Protein AF-A0A370EGE7-F1 (afdb_monomer)

Mean predicted aligned error: 12.87 Å

pLDDT: mean 81.37, std 22.22, range [24.42, 98.62]

Solvent-accessible surface area (backbone atoms only — not comparable to full-atom values): 12780 Å² total; per-residue (Å²): 143,89,77,78,76,69,64,64,60,60,58,56,58,57,58,56,56,55,57,61,60,67,71,69,69,82,71,88,80,84,88,84,89,81,94,78,79,92,81,86,68,70,68,65,57,64,64,70,71,61,81,84,42,62,68,62,63,50,60,58,49,52,75,51,41,44,78,45,71,53,96,84,44,91,68,60,46,36,34,46,34,37,61,86,56,65,96,55,80,54,53,71,48,55,41,35,33,33,35,30,41,95,88,46,42,45,74,47,27,44,35,41,36,42,53,35,74,62,79,37,59,80,62,36,37,37,36,38,42,73,88,43,80,44,84,43,71,75,56,79,73,46,73,48,76,40,66,92,75,26,28,20,41,33,33,70,37,75,61,38,70,90,50,40,65,56,52,56,48,44,36,70,44,89,47,43,32,36,40,37,40,29,76,72,48,73,48,77,48,77,58,50,73,66,37,32,47,37,31,31,50,39,55,51,46,39,46,55,64,67,29,71,92,77,63,132

Radius of gyration: 25.32 Å; Cα contacts (8 Å, |Δi|>4): 345; chains: 1; bounding box: 58×77×56 Å

Foldseek 3Di:
DPDPPPPVVVVVVVVVVVVVVVVPPPDDDDDDDDDDDDDDDPVVVVVPLQDDQPVVLLVVLLVQWDWDFDPPDPQRKIKTAGPPDDPDLAAWAWAWIWIDGSVATDQIKIKTKHKDLDDQAFAWKWKQFPNDTDIDGAPDWDKDARPDRMIMIMGIGGDAPNCVVVLVSLLPGPWMKMWTHGPVDIDIDTDDPSRSPNSNSNVSNCVSSVNDRDHD

Sequence (216 aa):
MKTHLKLTVVLFVAVAALFLLISRNHKSFSGRSNNVTVLNNSSSEVLKQTKKVDSLEFKRLISYFKLKRDEFDPSGTIRYMPETSPEKPKGNAIFCYFDQTDDLVANLRLRMQVENKEWLFYKKCQFLIDGKIFDYIPSNIEFNQAGTGNVCEWFDNAINENNFVIIKALSKAKIAKVKILGRNYDKVIVFSDKDIASIDHTLELYSAMNGEFVFN

Structure (mmCIF, N/CA/C/O backbone):
data_AF-A0A370EGE7-F1
#
_entry.id   AF-A0A370EGE7-F1
#
loop_
_atom_site.group_PDB
_atom_site.id
_atom_site.type_symbol
_atom_site.label_atom_id
_atom_site.label_alt_id
_atom_site.label_comp_id
_atom_site.label_asym_id
_atom_site.label_entity_id
_atom_site.label_seq_id
_atom_site.pdbx_PDB_ins_code
_atom_site.Cartn_x
_atom_site.Cartn_y
_atom_site.Cartn_z
_atom_site.occupancy
_atom_site.B_iso_or_equiv
_atom_site.auth_seq_id
_atom_site.auth_comp_id
_atom_site.auth_asym_id
_atom_site.auth_atom_id
_atom_site.pdbx_PDB_model_num
ATOM 1 N N . MET A 1 1 ? -38.255 60.762 6.540 1.00 54.44 1 MET A N 1
ATOM 2 C CA . MET A 1 1 ? -36.878 60.332 6.200 1.00 54.44 1 MET A CA 1
ATOM 3 C C . MET A 1 1 ? -35.892 60.840 7.263 1.00 54.44 1 MET A C 1
ATOM 5 O O . MET A 1 1 ? -35.255 61.858 7.038 1.00 54.44 1 MET A O 1
ATOM 9 N N . LYS A 1 2 ? -35.836 60.227 8.465 1.00 53.12 2 LYS A N 1
ATOM 10 C CA . LYS A 1 2 ? -34.873 60.602 9.538 1.00 53.12 2 LYS A CA 1
ATOM 11 C C . LYS A 1 2 ? -34.838 59.636 10.748 1.00 53.12 2 LYS A C 1
ATOM 13 O O . LYS A 1 2 ? -34.759 60.077 11.886 1.00 53.12 2 LYS A O 1
ATOM 18 N N . THR A 1 3 ? -34.884 58.321 10.528 1.00 54.22 3 THR A N 1
ATOM 19 C CA . THR A 1 3 ? -34.824 57.329 11.633 1.00 54.22 3 THR A CA 1
ATOM 20 C C . THR A 1 3 ? -33.821 56.188 11.441 1.00 54.22 3 THR A C 1
ATOM 22 O O . THR A 1 3 ? -33.592 55.441 12.382 1.00 54.22 3 THR A O 1
ATOM 25 N N . HIS A 1 4 ? -33.118 56.101 10.306 1.00 53.41 4 HIS A N 1
ATOM 26 C CA . HIS A 1 4 ? -32.123 55.037 10.072 1.00 53.41 4 HIS A CA 1
ATOM 27 C C . HIS A 1 4 ? -30.661 55.432 10.344 1.00 53.41 4 HIS A C 1
ATOM 29 O O . HIS A 1 4 ? -29.784 54.584 10.259 1.00 53.41 4 HIS A O 1
ATOM 35 N N . LEU A 1 5 ? -30.374 56.686 10.722 1.00 49.28 5 LEU A N 1
ATOM 36 C CA . LEU A 1 5 ? -28.988 57.161 10.895 1.00 49.28 5 LEU A CA 1
ATOM 37 C C . LEU A 1 5 ? -28.453 57.057 12.338 1.00 49.28 5 LEU A C 1
ATOM 39 O O . LEU A 1 5 ? -27.260 57.222 12.560 1.00 49.28 5 LEU A O 1
ATOM 43 N N . LYS A 1 6 ? -29.302 56.768 13.336 1.00 46.97 6 LYS A N 1
ATOM 44 C CA . LYS A 1 6 ? -28.864 56.678 14.746 1.00 46.97 6 LYS A CA 1
ATOM 45 C C . LYS A 1 6 ? -28.459 55.270 15.195 1.00 46.97 6 LYS A C 1
ATOM 47 O O . LYS A 1 6 ? -27.763 55.152 16.196 1.00 46.97 6 LYS A O 1
ATOM 52 N N . LEU A 1 7 ? -28.839 54.218 14.464 1.00 45.84 7 LEU A N 1
ATOM 53 C CA . LEU A 1 7 ? -28.551 52.835 14.868 1.00 45.84 7 LEU A CA 1
ATOM 54 C C . LEU A 1 7 ? -27.154 52.360 14.424 1.00 45.84 7 LEU A C 1
ATOM 56 O O . LEU A 1 7 ? -26.520 51.571 15.115 1.00 45.84 7 LEU A O 1
ATOM 60 N N . THR A 1 8 ? -26.625 52.898 13.323 1.00 48.94 8 THR A N 1
ATOM 61 C CA . THR A 1 8 ? -25.332 52.474 12.755 1.00 48.94 8 THR A CA 1
ATOM 62 C C . THR A 1 8 ? -24.124 53.020 13.526 1.00 48.94 8 THR A C 1
ATOM 64 O O . THR A 1 8 ? -23.082 52.375 13.578 1.00 48.94 8 THR A O 1
ATOM 67 N N . VAL A 1 9 ? -24.260 54.180 14.180 1.00 51.31 9 VAL A N 1
ATOM 68 C CA . VAL A 1 9 ? -23.165 54.804 14.953 1.00 51.31 9 VAL A CA 1
ATOM 69 C C . VAL A 1 9 ? -22.957 54.113 16.307 1.00 51.31 9 VAL A C 1
ATOM 71 O O . VAL A 1 9 ? -21.826 54.000 16.771 1.00 51.31 9 VAL A O 1
ATOM 74 N N . VAL A 1 10 ? -24.018 53.574 16.919 1.00 51.59 10 VAL A N 1
ATOM 75 C CA . VAL A 1 10 ? -23.918 52.856 18.205 1.00 51.59 10 VAL A CA 1
ATOM 76 C C . VAL A 1 10 ? -23.204 51.506 18.042 1.00 51.59 10 VAL A C 1
ATOM 78 O O . VAL A 1 10 ? -22.455 51.100 18.928 1.00 51.59 10 VAL A O 1
ATOM 81 N N . LEU A 1 11 ? -23.349 50.846 16.886 1.00 45.41 11 LEU A N 1
ATOM 82 C CA . LEU A 1 11 ? -22.710 49.553 16.626 1.00 45.41 11 LEU A CA 1
ATOM 83 C C . LEU A 1 11 ? -21.184 49.669 16.424 1.00 45.41 11 LEU A C 1
ATOM 85 O O . LEU A 1 11 ? -20.444 48.773 16.821 1.00 45.41 11 LEU A O 1
ATOM 89 N N . PHE A 1 12 ? -20.690 50.789 15.884 1.00 47.75 12 PHE A N 1
ATOM 90 C CA . PHE A 1 12 ? -19.249 50.999 15.673 1.00 47.75 12 PHE A CA 1
ATOM 91 C C . PHE A 1 12 ? -18.476 51.299 16.968 1.00 47.75 12 PHE A C 1
ATOM 93 O O . PHE A 1 12 ? -17.326 50.885 17.111 1.00 47.75 12 PHE A O 1
ATOM 100 N N . VAL A 1 13 ? -19.106 51.961 17.944 1.00 52.22 13 VAL A N 1
ATOM 101 C CA . VAL A 1 13 ? -18.460 52.270 19.234 1.00 52.22 13 VAL A CA 1
ATOM 102 C C . VAL A 1 13 ? -18.284 51.008 20.094 1.00 52.22 13 VAL A C 1
ATOM 104 O O . VAL A 1 13 ? -17.288 50.883 20.806 1.00 52.22 13 VAL A O 1
ATOM 107 N N . ALA A 1 14 ? -19.186 50.027 19.979 1.00 50.34 14 ALA A N 1
ATOM 108 C CA . ALA A 1 14 ? -19.099 48.772 20.730 1.00 50.34 14 ALA A CA 1
ATOM 109 C C . ALA A 1 14 ? -17.952 47.851 20.256 1.00 50.34 14 ALA A C 1
ATOM 111 O O . ALA A 1 14 ? -17.312 47.194 21.076 1.00 50.34 14 ALA A O 1
ATOM 112 N N . VAL A 1 15 ? -17.637 47.837 18.954 1.00 52.41 15 VAL A N 1
ATOM 113 C CA . VAL A 1 15 ? -16.565 46.986 18.395 1.00 52.41 15 VAL A CA 1
ATOM 114 C C . VAL A 1 15 ? -15.171 47.534 18.739 1.00 52.41 15 VAL A C 1
ATOM 116 O O . VAL A 1 15 ? -14.256 46.763 19.028 1.00 52.41 15 VAL A O 1
ATOM 119 N N . ALA A 1 16 ? -15.011 48.860 18.806 1.00 50.84 16 ALA A N 1
ATOM 120 C CA . ALA A 1 16 ? -13.744 49.490 19.190 1.00 50.84 16 ALA A CA 1
ATOM 121 C C . ALA A 1 16 ? -13.387 49.270 20.677 1.00 50.84 16 ALA A C 1
ATOM 123 O O . ALA A 1 16 ? -12.213 49.120 21.019 1.00 50.84 16 ALA A O 1
ATOM 124 N N . ALA A 1 17 ? -14.388 49.185 21.561 1.00 51.53 17 ALA A N 1
ATOM 125 C CA . ALA A 1 17 ? -14.172 48.903 22.982 1.00 51.53 17 ALA A CA 1
ATOM 126 C C . ALA A 1 17 ? -13.724 47.450 23.244 1.00 51.53 17 ALA A C 1
ATOM 128 O O . ALA A 1 17 ? -12.968 47.203 24.184 1.00 51.53 17 ALA A O 1
ATOM 129 N N . LEU A 1 18 ? -14.119 46.497 22.389 1.00 45.16 18 LEU A N 1
ATOM 130 C CA . LEU A 1 18 ? -13.720 45.093 22.523 1.00 45.16 18 LEU A CA 1
ATOM 131 C C . LEU A 1 18 ? -12.253 44.864 22.106 1.00 45.16 18 LEU A C 1
ATOM 133 O O . LEU A 1 18 ? -11.544 44.085 22.741 1.00 45.16 18 LEU A O 1
ATOM 137 N N . PHE A 1 19 ? -11.749 45.613 21.118 1.00 46.31 19 PHE A N 1
ATOM 138 C CA . PHE A 1 19 ? -10.340 45.544 20.698 1.00 46.31 19 PHE A CA 1
ATOM 139 C C . PHE A 1 19 ? -9.354 46.137 21.723 1.00 46.31 19 PHE A C 1
ATOM 141 O O . PHE A 1 19 ? -8.225 45.653 21.844 1.00 46.31 19 PHE A O 1
ATOM 148 N N . LEU A 1 20 ? -9.779 47.124 22.522 1.00 42.12 20 LEU A N 1
ATOM 149 C CA . LEU A 1 20 ? -8.966 47.694 23.610 1.00 42.12 20 LEU A CA 1
ATOM 150 C C . LEU A 1 20 ? -8.904 46.806 24.867 1.00 42.12 20 LEU A C 1
ATOM 152 O O . LEU A 1 20 ? -8.006 46.973 25.694 1.00 42.12 20 LEU A O 1
ATOM 156 N N . LEU A 1 21 ? -9.817 45.839 25.011 1.00 44.16 21 LEU A N 1
ATOM 157 C CA . LEU A 1 21 ? -9.787 44.847 26.094 1.00 44.16 21 LEU A CA 1
ATOM 158 C C . LEU A 1 21 ? -8.854 43.666 25.785 1.00 44.16 21 LEU A C 1
ATOM 160 O O . LEU A 1 21 ? -8.241 43.123 26.701 1.00 44.16 21 LEU A O 1
ATOM 164 N N . ILE A 1 22 ? -8.664 43.322 24.508 1.00 46.91 22 ILE A N 1
ATOM 165 C CA . ILE A 1 22 ? -7.769 42.228 24.085 1.00 46.91 22 ILE A CA 1
ATOM 166 C C . ILE A 1 22 ? -6.291 42.664 24.114 1.00 46.91 22 ILE A C 1
ATOM 168 O O . ILE A 1 22 ? -5.404 41.864 24.401 1.00 46.91 22 ILE A O 1
ATOM 172 N N . SER A 1 23 ? -6.005 43.953 23.918 1.00 43.53 23 SER A N 1
ATOM 173 C CA . SER A 1 23 ? -4.636 44.494 23.905 1.00 43.53 23 SER A CA 1
ATOM 174 C C . SER A 1 23 ? -4.064 44.827 25.297 1.00 43.53 23 SER A C 1
ATOM 176 O O . SER A 1 23 ? -2.887 45.166 25.413 1.00 43.53 23 SER A O 1
ATOM 178 N N . ARG A 1 24 ? -4.845 44.672 26.379 1.00 41.03 24 ARG A N 1
ATOM 179 C CA . ARG A 1 24 ? -4.424 44.991 27.760 1.00 41.03 24 ARG A CA 1
ATOM 180 C C . ARG A 1 24 ? -3.884 43.818 28.586 1.00 41.03 24 ARG A C 1
ATOM 182 O O . ARG A 1 24 ? -3.510 44.036 29.734 1.00 41.03 24 ARG A O 1
ATOM 189 N N . ASN A 1 25 ? -3.784 42.612 28.019 1.00 39.66 25 ASN A N 1
ATOM 190 C CA . ASN A 1 25 ? -3.315 41.421 28.746 1.00 39.66 25 ASN A CA 1
ATOM 191 C C . ASN A 1 25 ? -1.916 40.911 28.355 1.00 39.66 25 ASN A C 1
ATOM 193 O O . ASN A 1 25 ? -1.525 39.816 28.753 1.00 39.66 25 ASN A O 1
ATOM 197 N N . HIS A 1 26 ? -1.108 41.721 27.666 1.00 38.62 26 HIS A N 1
ATOM 198 C CA . HIS A 1 26 ? 0.325 41.447 27.543 1.00 38.62 26 HIS A CA 1
ATOM 199 C C . HIS A 1 26 ? 1.037 41.762 28.871 1.00 38.62 26 HIS A C 1
ATOM 201 O O . HIS A 1 26 ? 1.555 42.857 29.079 1.00 38.62 26 HIS A O 1
ATOM 207 N N . LYS A 1 27 ? 1.076 40.786 29.786 1.00 35.59 27 LYS A N 1
ATOM 208 C CA . LYS A 1 27 ? 2.105 40.740 30.829 1.00 35.59 27 LYS A CA 1
ATOM 209 C C . LYS A 1 27 ? 3.272 39.907 30.320 1.00 35.59 27 LYS A C 1
ATOM 211 O O . LYS A 1 27 ? 3.168 38.696 30.160 1.00 35.59 27 LYS A O 1
ATOM 216 N N . SER A 1 28 ? 4.385 40.588 30.080 1.00 33.31 28 SER A N 1
ATOM 217 C CA . SER A 1 28 ? 5.705 39.979 30.043 1.00 33.31 28 SER A CA 1
ATOM 218 C C . SER A 1 28 ? 5.995 39.345 31.406 1.00 33.31 28 SER A C 1
ATOM 220 O O . SER A 1 28 ? 5.865 39.994 32.445 1.00 33.31 28 SER A O 1
ATOM 222 N N . PHE A 1 29 ? 6.392 38.075 31.412 1.00 28.55 29 PHE A N 1
ATOM 223 C CA . PHE A 1 29 ? 7.019 37.463 32.576 1.00 28.55 29 PHE A CA 1
ATOM 224 C C . PHE A 1 29 ? 8.272 36.713 32.140 1.00 28.55 29 PHE A C 1
ATOM 226 O O . PHE A 1 29 ? 8.238 35.763 31.362 1.00 28.55 29 PHE A O 1
ATOM 233 N N . SER A 1 30 ? 9.393 37.235 32.619 1.00 29.69 30 SER A N 1
ATOM 234 C CA . SER A 1 30 ? 10.743 36.723 32.473 1.00 29.69 30 SER A CA 1
ATOM 235 C C . SER A 1 30 ? 11.028 35.615 33.490 1.00 29.69 30 SER A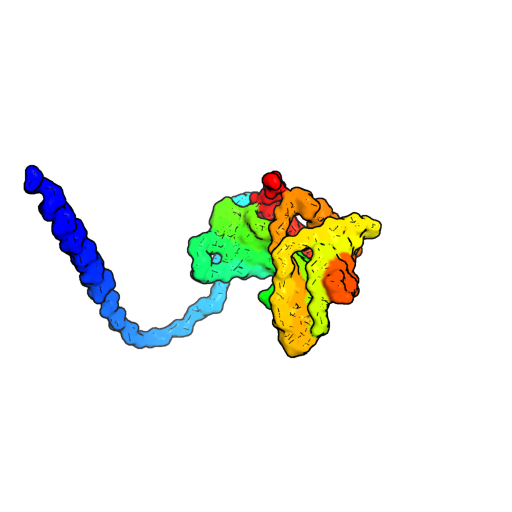 C 1
ATOM 237 O O . SER A 1 30 ? 10.817 35.821 34.682 1.00 29.69 30 SER A O 1
ATOM 239 N N . GLY A 1 31 ? 11.670 34.535 33.036 1.00 28.20 31 GLY A N 1
ATOM 240 C CA . GLY A 1 31 ? 12.685 33.820 33.818 1.00 28.20 31 GLY A CA 1
ATOM 241 C C . GLY A 1 31 ? 12.291 32.535 34.566 1.00 28.20 31 GLY A C 1
ATOM 242 O O . GLY A 1 31 ? 11.548 32.573 35.539 1.00 28.20 31 GLY A O 1
ATOM 243 N N . ARG A 1 32 ? 13.016 31.460 34.200 1.00 24.42 32 ARG A N 1
ATOM 244 C CA . ARG A 1 32 ? 13.622 30.393 35.038 1.00 24.42 32 ARG A CA 1
ATOM 245 C C . ARG A 1 32 ? 13.138 28.950 34.784 1.00 24.42 32 ARG A C 1
ATOM 247 O O . ARG A 1 32 ? 11.969 28.620 34.905 1.00 24.42 32 ARG A O 1
ATOM 254 N N . SER A 1 33 ? 14.148 28.135 34.450 1.00 33.22 33 SER A N 1
ATOM 255 C CA . SER A 1 33 ? 14.245 26.674 34.277 1.00 33.22 33 SER A CA 1
ATOM 256 C C . SER A 1 33 ? 13.355 25.814 35.178 1.00 33.22 33 SER A C 1
ATOM 258 O O . SER A 1 33 ? 13.246 26.128 36.359 1.00 33.22 33 SER A O 1
ATOM 260 N N . ASN A 1 34 ? 12.861 24.688 34.634 1.00 27.36 34 ASN A N 1
ATOM 261 C CA . ASN A 1 34 ? 12.955 23.353 35.246 1.00 27.36 34 ASN A CA 1
ATOM 262 C C . ASN A 1 34 ? 12.748 22.243 34.190 1.00 27.36 34 ASN A C 1
ATOM 264 O O . ASN A 1 34 ? 11.722 22.190 33.518 1.00 27.36 34 ASN A O 1
ATOM 268 N N . ASN A 1 35 ? 13.729 21.343 34.075 1.00 41.22 35 ASN A N 1
ATOM 269 C CA . ASN A 1 35 ? 13.620 20.056 33.383 1.00 41.22 35 ASN A CA 1
ATOM 270 C C . ASN A 1 35 ? 12.650 19.136 34.135 1.00 41.22 35 ASN A C 1
ATOM 272 O O . ASN A 1 35 ? 12.958 18.819 35.280 1.00 41.22 35 ASN A O 1
ATOM 276 N N . VAL A 1 36 ? 11.581 18.636 33.499 1.00 33.28 36 VAL A N 1
ATOM 277 C CA . VAL A 1 36 ? 10.866 17.411 33.919 1.00 33.28 36 VAL A CA 1
ATOM 278 C C . VAL A 1 36 ? 10.208 16.740 32.698 1.00 33.28 36 VAL A C 1
ATOM 280 O O . VAL A 1 36 ? 9.233 17.233 32.145 1.00 33.28 36 VAL A O 1
ATOM 283 N N . THR A 1 37 ? 10.785 15.602 32.309 1.00 31.00 37 THR A N 1
ATOM 284 C CA . THR A 1 37 ? 10.121 14.377 31.823 1.00 31.00 37 THR A CA 1
ATOM 285 C C . THR A 1 37 ? 9.143 14.484 30.644 1.00 31.00 37 THR A C 1
ATOM 287 O O . THR A 1 37 ? 7.926 14.442 30.793 1.00 31.00 37 THR A O 1
ATOM 290 N N . VAL A 1 38 ? 9.705 14.449 29.435 1.00 45.50 38 VAL A N 1
ATOM 291 C CA . VAL A 1 38 ? 9.077 13.757 28.300 1.00 45.50 38 VAL A CA 1
ATOM 292 C C . VAL A 1 38 ? 9.008 12.276 28.673 1.00 45.50 38 VAL A C 1
ATOM 294 O O . VAL A 1 38 ? 10.059 11.731 28.997 1.00 45.50 38 VAL A O 1
ATOM 297 N N . LEU A 1 39 ? 7.810 11.674 28.692 1.00 39.09 39 LEU A N 1
ATOM 298 C CA . LEU A 1 39 ? 7.498 10.259 28.396 1.00 39.09 39 LEU A CA 1
ATOM 299 C C . LEU A 1 39 ? 6.073 9.893 28.894 1.00 39.09 39 LEU A C 1
ATOM 301 O O . LEU A 1 39 ? 5.765 10.036 30.073 1.00 39.09 39 LEU A O 1
ATOM 305 N N . ASN A 1 40 ? 5.261 9.328 27.984 1.00 33.31 40 ASN A N 1
ATOM 306 C CA . ASN A 1 40 ? 4.199 8.323 28.231 1.00 33.31 40 ASN A CA 1
ATOM 307 C C . ASN A 1 40 ? 2.707 8.710 28.394 1.00 33.31 40 ASN A C 1
ATOM 309 O O . ASN A 1 40 ? 1.954 7.883 28.906 1.00 33.31 40 ASN A O 1
ATOM 313 N N . ASN A 1 41 ? 2.213 9.846 27.885 1.00 36.38 41 ASN A N 1
ATOM 314 C CA . ASN A 1 41 ? 0.760 10.144 27.944 1.00 36.38 41 ASN A CA 1
ATOM 315 C C . ASN A 1 41 ? -0.050 9.894 26.654 1.00 36.38 41 ASN A C 1
ATOM 317 O O . ASN A 1 41 ? -1.274 9.901 26.711 1.00 36.38 41 ASN A O 1
ATOM 321 N N . SER A 1 42 ? 0.568 9.613 25.502 1.00 45.72 42 SER A N 1
ATOM 322 C CA . SER A 1 42 ? -0.181 9.457 24.239 1.00 45.72 42 SER A CA 1
ATOM 323 C C . SER A 1 42 ? -0.917 8.116 24.097 1.00 45.72 42 SER A C 1
ATOM 325 O O . SER A 1 42 ? -1.949 8.051 23.432 1.00 45.72 42 SER A O 1
ATOM 327 N N . SER A 1 43 ? -0.434 7.043 24.733 1.00 50.47 43 SER A N 1
ATOM 328 C CA . SER A 1 43 ? -1.066 5.717 24.630 1.00 50.47 43 SER A CA 1
ATOM 329 C C . SER A 1 43 ? -2.354 5.593 25.448 1.00 50.47 43 SER A C 1
ATOM 331 O O . SER A 1 43 ? -3.241 4.826 25.084 1.00 50.47 43 SER A O 1
ATOM 333 N N . SER A 1 44 ? -2.480 6.325 26.558 1.00 47.06 44 SER A N 1
ATOM 334 C CA . SER A 1 44 ? -3.603 6.201 27.498 1.00 47.06 44 SER A CA 1
ATOM 335 C C . SER A 1 44 ? -4.855 6.970 27.066 1.00 47.06 44 SER A C 1
ATOM 337 O O . SER A 1 44 ? -5.957 6.594 27.464 1.00 47.06 44 SER A O 1
ATOM 339 N N . GLU A 1 45 ? -4.713 7.996 26.227 1.00 48.06 45 GLU A N 1
ATOM 340 C CA . GLU A 1 45 ? -5.842 8.748 25.661 1.00 48.06 45 GLU A CA 1
ATOM 341 C C . GLU A 1 45 ? -6.448 8.037 24.442 1.00 48.06 45 GLU A C 1
ATOM 343 O O . GLU A 1 45 ? -7.668 7.907 24.369 1.00 48.06 45 GLU A O 1
ATOM 348 N N . VAL A 1 46 ? -5.621 7.424 23.582 1.00 52.69 46 VAL A N 1
ATOM 349 C CA . VAL A 1 46 ? -6.081 6.550 22.476 1.00 52.69 46 VAL A CA 1
ATOM 350 C C . VAL A 1 46 ? -6.908 5.363 22.995 1.00 52.69 46 VAL A C 1
ATOM 352 O O . VAL A 1 46 ? -7.877 4.943 22.368 1.00 52.69 46 VAL A O 1
ATOM 355 N N . LEU A 1 47 ? -6.570 4.843 24.180 1.00 50.75 47 LEU A N 1
ATOM 356 C CA . LEU A 1 47 ? -7.273 3.725 24.819 1.00 50.75 47 LEU A CA 1
ATOM 357 C C . LEU A 1 47 ? -8.657 4.088 25.391 1.00 50.75 47 LEU A C 1
ATOM 359 O O . LEU A 1 47 ? -9.421 3.179 25.709 1.00 50.75 47 LEU A O 1
ATOM 363 N N . LYS A 1 48 ? -8.994 5.375 25.563 1.00 48.34 48 LYS A N 1
ATOM 364 C CA . LYS A 1 48 ? -10.267 5.795 26.184 1.00 48.34 48 LYS A CA 1
ATOM 365 C C . LYS A 1 48 ? -11.414 5.991 25.188 1.00 48.34 48 LYS A C 1
ATOM 367 O O . LYS A 1 48 ? -12.568 5.944 25.607 1.00 48.34 48 LYS A O 1
ATOM 372 N N . GLN A 1 49 ? -11.126 6.172 23.898 1.00 51.09 49 GLN A N 1
ATOM 373 C CA . GLN A 1 49 ? -12.140 6.405 22.856 1.00 51.09 49 GLN A CA 1
ATOM 374 C C . GLN A 1 49 ? -12.588 5.135 22.111 1.00 51.09 49 GLN A C 1
ATOM 376 O O . GLN A 1 49 ? -13.613 5.149 21.433 1.00 51.09 49 GLN A O 1
ATOM 381 N N . THR A 1 50 ? -11.912 3.997 22.285 1.00 49.31 50 THR A N 1
ATOM 382 C CA . THR A 1 50 ? -12.295 2.721 21.659 1.00 49.31 50 THR A CA 1
ATOM 383 C C . THR A 1 50 ? -13.409 2.017 22.443 1.00 49.31 50 THR A C 1
ATOM 385 O O . THR A 1 50 ? -13.198 1.067 23.198 1.00 49.31 50 THR A O 1
ATOM 388 N N . LYS A 1 51 ? -14.655 2.471 22.265 1.00 48.84 51 LYS A N 1
ATOM 389 C CA . LYS A 1 51 ? -15.839 1.730 22.728 1.00 48.84 51 LYS A CA 1
ATOM 390 C C . LYS A 1 51 ? -15.885 0.346 22.058 1.00 48.84 51 LYS A C 1
ATOM 392 O O . LYS A 1 51 ? -16.194 0.222 20.881 1.00 48.84 51 LYS A O 1
ATOM 397 N N . LYS A 1 52 ? -15.636 -0.684 22.876 1.00 50.56 52 LYS A N 1
ATOM 398 C CA . LYS A 1 52 ? -15.912 -2.116 22.648 1.00 50.56 52 LYS A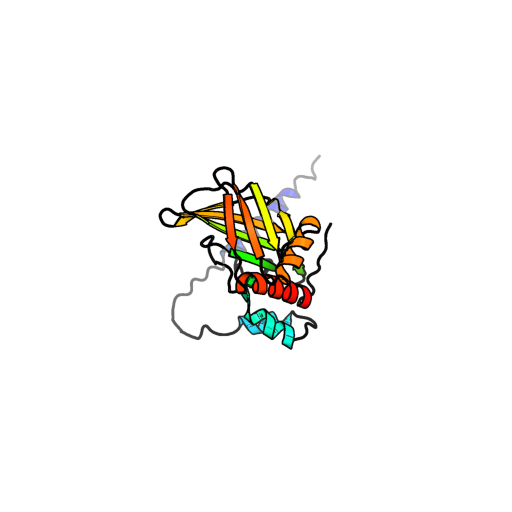 CA 1
ATOM 399 C C . LYS A 1 52 ? -15.186 -2.779 21.465 1.00 50.56 52 LYS A C 1
ATOM 401 O O . LYS A 1 52 ? -15.726 -3.691 20.851 1.00 50.56 52 LYS A O 1
ATOM 406 N N . VAL A 1 53 ? -13.945 -2.378 21.210 1.00 57.47 53 VAL A N 1
ATOM 407 C CA . VAL A 1 53 ? -13.012 -3.201 20.428 1.00 57.47 53 VAL A CA 1
ATOM 408 C C . VAL A 1 53 ? -12.562 -4.375 21.300 1.00 57.47 53 VAL A C 1
ATOM 410 O O . VAL A 1 53 ? -12.382 -4.192 22.509 1.00 57.47 53 VAL A O 1
ATOM 413 N N . ASP A 1 54 ? -12.381 -5.571 20.729 1.00 67.62 54 ASP A N 1
ATOM 414 C CA . ASP A 1 54 ? -11.668 -6.647 21.422 1.00 67.62 54 ASP A CA 1
ATOM 415 C C . ASP A 1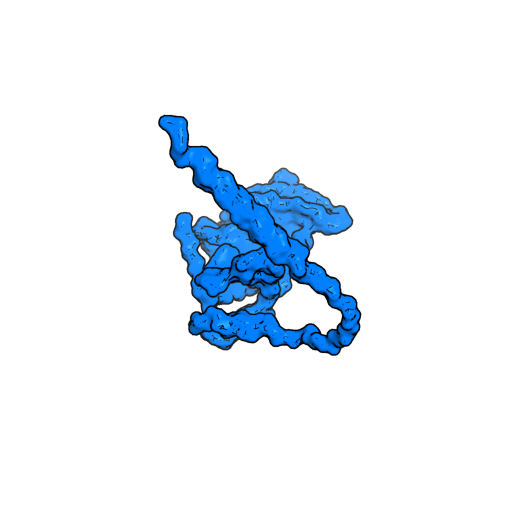 54 ? -10.287 -6.113 21.825 1.00 67.62 54 ASP A C 1
ATOM 417 O O . ASP A 1 54 ? -9.390 -5.907 21.003 1.00 67.62 54 ASP A O 1
ATOM 421 N N . SER A 1 55 ? -10.153 -5.794 23.113 1.00 74.94 55 SER A N 1
ATOM 422 C CA . SER A 1 55 ? -9.019 -5.028 23.615 1.00 74.94 55 SER A CA 1
ATOM 423 C C . SER A 1 55 ? -7.690 -5.759 23.428 1.00 74.94 55 SER A C 1
ATOM 425 O O . SER A 1 55 ? -6.646 -5.111 23.471 1.00 74.94 55 SER A O 1
ATOM 427 N N . LEU A 1 56 ? -7.710 -7.085 23.235 1.00 82.81 56 LEU A N 1
ATOM 428 C CA . LEU A 1 56 ? -6.510 -7.875 22.989 1.00 82.81 56 LEU A CA 1
ATOM 429 C C . LEU A 1 56 ? -6.114 -7.830 21.508 1.00 82.81 56 LEU A C 1
ATOM 431 O O . LEU A 1 56 ? -4.955 -7.542 21.209 1.00 82.81 56 LEU A O 1
ATOM 435 N N . GLU A 1 57 ? -7.071 -8.040 20.601 1.00 85.69 57 GLU A N 1
ATOM 436 C CA . GLU A 1 57 ? -6.884 -7.937 19.145 1.00 85.69 57 GLU A CA 1
ATOM 437 C C . GLU A 1 57 ? -6.345 -6.550 18.767 1.00 85.69 57 GLU A C 1
ATOM 439 O O . GLU A 1 57 ? -5.326 -6.432 18.089 1.00 85.69 57 GLU A O 1
ATOM 444 N N . PHE A 1 58 ? -6.954 -5.491 19.309 1.00 89.31 58 PHE A N 1
ATOM 445 C CA . PHE A 1 58 ? -6.508 -4.116 19.090 1.00 89.31 58 PHE A CA 1
ATOM 446 C C . PHE A 1 58 ? -5.081 -3.880 19.578 1.00 89.31 58 PHE A C 1
ATOM 448 O O . PHE A 1 58 ? -4.262 -3.335 18.845 1.00 89.31 58 PHE A O 1
ATOM 455 N N . LYS A 1 59 ? -4.756 -4.306 20.807 1.00 89.94 59 LYS A N 1
ATOM 456 C CA . LYS A 1 59 ? -3.407 -4.141 21.377 1.00 89.94 59 LYS A CA 1
ATOM 457 C C . LYS A 1 59 ? -2.349 -4.899 20.580 1.00 89.94 59 LYS A C 1
ATOM 459 O O . LYS A 1 59 ? -1.222 -4.423 20.470 1.00 89.94 59 LYS A O 1
ATOM 464 N N . ARG A 1 60 ? -2.699 -6.063 20.027 1.00 92.44 60 ARG A N 1
ATOM 465 C CA . ARG A 1 60 ? -1.828 -6.813 19.119 1.00 92.44 60 ARG A CA 1
ATOM 466 C C . ARG A 1 60 ? -1.636 -6.039 17.819 1.00 92.44 60 ARG A C 1
ATOM 468 O O . ARG A 1 60 ? -0.499 -5.774 17.438 1.00 92.44 60 ARG A O 1
ATOM 475 N N . LEU A 1 61 ? -2.728 -5.659 17.162 1.00 94.88 61 LEU A N 1
ATOM 476 C CA . LEU A 1 61 ? -2.698 -5.020 15.850 1.00 94.88 61 LEU A CA 1
ATOM 477 C C . LEU A 1 61 ? -1.993 -3.671 15.880 1.00 94.88 61 LEU A C 1
ATOM 479 O O . LEU A 1 61 ? -1.136 -3.430 15.038 1.00 94.88 61 LEU A O 1
ATOM 483 N N . ILE A 1 62 ? -2.279 -2.830 16.876 1.00 95.25 62 ILE A N 1
ATOM 484 C CA . ILE A 1 62 ? -1.722 -1.477 16.962 1.00 95.25 62 ILE A CA 1
ATOM 485 C C . ILE A 1 62 ? -0.190 -1.465 17.040 1.00 95.25 62 ILE A C 1
ATOM 487 O O . ILE A 1 62 ? 0.430 -0.503 16.604 1.00 95.25 62 ILE A O 1
ATOM 491 N N . SER A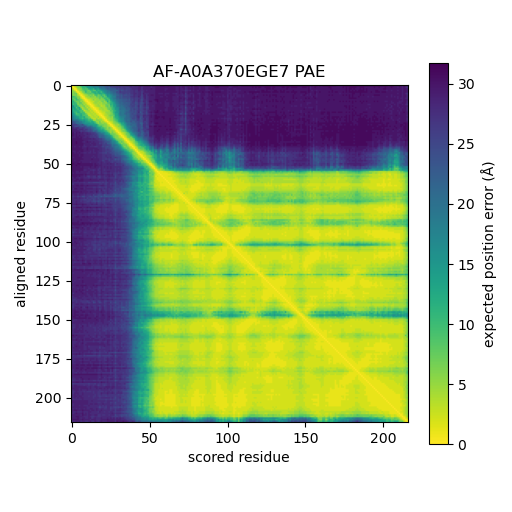 1 63 ? 0.435 -2.547 17.520 1.00 95.50 63 SER A N 1
ATOM 492 C CA . SER A 1 63 ? 1.898 -2.676 17.569 1.00 95.50 63 SER A CA 1
ATOM 493 C C . SER A 1 63 ? 2.571 -2.711 16.188 1.00 95.50 63 SER A C 1
ATOM 495 O O . SER A 1 63 ? 3.775 -2.487 16.093 1.00 95.50 63 SER A O 1
ATOM 497 N N . TYR A 1 64 ? 1.810 -2.962 15.117 1.00 97.25 64 TYR A N 1
ATOM 498 C CA . TYR A 1 64 ? 2.298 -2.920 13.737 1.00 97.25 64 TYR A CA 1
ATOM 499 C C . TYR A 1 64 ? 2.162 -1.539 13.084 1.00 97.25 64 TYR A C 1
ATOM 501 O O . TYR A 1 64 ? 2.466 -1.407 11.895 1.00 97.25 64 TYR A O 1
ATOM 509 N N . PHE A 1 65 ? 1.700 -0.526 13.824 1.00 97.88 65 PHE A N 1
ATOM 510 C CA . PHE A 1 65 ? 1.400 0.796 13.288 1.00 97.88 65 PHE A CA 1
ATOM 511 C C . PHE A 1 65 ? 2.129 1.901 14.036 1.00 97.88 65 PHE A C 1
ATOM 513 O O . PHE A 1 65 ? 2.179 1.927 15.264 1.00 97.88 65 PHE A O 1
ATOM 520 N N . LYS A 1 66 ? 2.541 2.900 13.262 1.00 96.38 66 LYS A N 1
ATOM 521 C CA . LYS A 1 66 ? 2.862 4.231 13.757 1.00 96.38 66 LYS A CA 1
ATOM 522 C C . LYS A 1 66 ? 1.660 5.145 13.602 1.00 96.38 66 LYS A C 1
ATOM 524 O O . LYS A 1 66 ? 0.998 5.175 12.560 1.00 96.38 66 LYS A O 1
ATOM 529 N N . LEU A 1 67 ? 1.418 5.926 14.644 1.00 95.75 67 LEU A N 1
ATOM 530 C CA . LEU A 1 67 ? 0.334 6.891 14.698 1.00 95.75 67 LEU A CA 1
ATOM 531 C C . LEU A 1 67 ? 0.912 8.268 14.382 1.00 95.75 67 LEU A C 1
ATOM 533 O O . LEU A 1 67 ? 1.821 8.733 15.070 1.00 95.75 6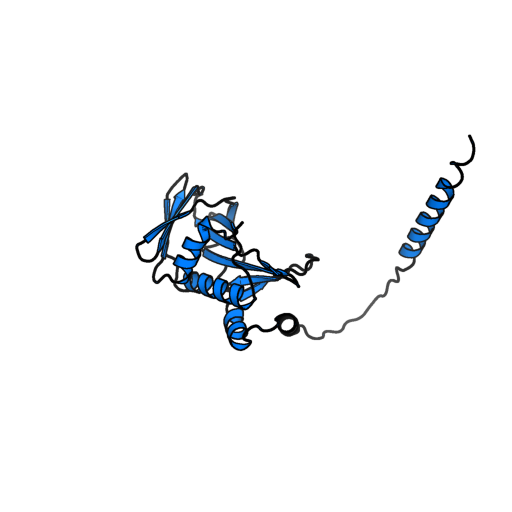7 LEU A O 1
ATOM 537 N N . LYS A 1 68 ? 0.388 8.924 13.348 1.00 94.56 68 LYS A N 1
ATOM 538 C CA . LYS A 1 68 ? 0.748 10.307 13.019 1.00 94.56 68 LYS A CA 1
ATOM 539 C C . LYS A 1 68 ? -0.393 11.241 13.383 1.00 94.56 68 LYS A C 1
ATOM 541 O O . LYS A 1 68 ? -1.543 10.961 13.062 1.00 94.56 68 LYS A O 1
ATOM 546 N N . ARG A 1 69 ? -0.044 12.346 14.032 1.00 93.62 69 ARG A N 1
ATOM 547 C CA . ARG A 1 69 ? -0.941 13.450 14.373 1.00 93.62 69 ARG A CA 1
ATOM 548 C C . ARG A 1 69 ? -0.317 14.736 13.861 1.00 93.62 69 ARG A C 1
ATOM 550 O O . ARG A 1 69 ? 0.907 14.868 13.899 1.00 93.62 69 ARG A O 1
ATOM 557 N N . ASP A 1 70 ? -1.152 15.647 13.398 1.00 88.94 70 ASP A N 1
ATOM 558 C CA . ASP A 1 70 ? -0.748 17.008 13.070 1.00 88.94 70 ASP A CA 1
ATOM 559 C C . ASP A 1 70 ? -1.201 17.927 14.209 1.00 88.94 70 ASP A C 1
ATOM 561 O O . ASP A 1 70 ? -2.382 17.963 14.546 1.00 88.94 70 ASP A O 1
ATOM 565 N N . GLU A 1 71 ? -0.262 18.637 14.838 1.00 90.00 71 GLU A N 1
ATOM 566 C CA . GLU A 1 71 ? -0.569 19.566 15.935 1.00 90.00 71 GLU A CA 1
ATOM 567 C C . GLU A 1 71 ? -1.381 20.784 15.471 1.00 90.00 71 GLU A C 1
ATOM 569 O O . GLU A 1 71 ? -2.009 21.455 16.290 1.00 90.00 71 GLU A O 1
ATOM 574 N N . PHE A 1 72 ? -1.391 21.052 14.162 1.00 92.50 72 PHE A N 1
ATOM 575 C CA . PHE A 1 72 ? -2.169 22.117 13.541 1.00 92.50 72 PHE A CA 1
ATOM 576 C C . PHE A 1 72 ? -3.516 21.639 12.996 1.00 92.50 72 PHE A C 1
ATOM 578 O O . PHE A 1 72 ? -4.283 22.468 12.506 1.00 92.50 72 PHE A O 1
ATOM 585 N N . ASP A 1 73 ? -3.826 20.340 13.070 1.00 89.06 73 ASP A N 1
ATOM 586 C CA . ASP A 1 73 ? -5.123 19.819 12.651 1.00 89.06 73 ASP A CA 1
ATOM 587 C C . ASP A 1 73 ? -6.161 19.979 13.779 1.00 89.06 73 ASP A C 1
ATOM 589 O O . ASP A 1 73 ? -6.126 19.237 14.766 1.00 89.06 73 ASP A O 1
ATOM 593 N N . PRO A 1 74 ? -7.131 20.905 13.644 1.00 87.06 74 PRO A N 1
ATOM 594 C CA . PRO A 1 74 ? -8.138 21.137 14.675 1.00 87.06 74 PRO A CA 1
ATOM 595 C C . PRO A 1 74 ? -9.107 19.960 14.839 1.00 87.06 74 PRO A C 1
ATOM 597 O O . PRO A 1 74 ? -9.820 19.910 15.838 1.00 87.06 74 PRO A O 1
ATOM 600 N N . SER A 1 75 ? -9.164 19.037 13.871 1.00 86.62 75 SER A N 1
ATOM 601 C CA . SER A 1 75 ? -10.004 17.837 13.945 1.00 86.62 75 SER A CA 1
ATOM 602 C C . SER A 1 75 ? -9.362 16.692 14.732 1.00 86.62 75 SER A C 1
ATOM 604 O O . SER A 1 75 ? -10.015 15.678 14.974 1.00 86.62 75 SER A O 1
ATOM 606 N N . GLY A 1 76 ? -8.096 16.850 15.140 1.00 88.75 76 GLY A N 1
ATOM 607 C CA . GLY A 1 76 ? -7.377 15.852 15.925 1.00 88.75 76 GLY A CA 1
ATOM 608 C C . GLY A 1 76 ? -7.143 14.538 15.178 1.00 88.75 76 GLY A C 1
ATOM 609 O O . GLY A 1 76 ? -7.022 13.498 15.830 1.00 88.75 76 GLY A O 1
ATOM 610 N N . THR A 1 77 ? -7.079 14.564 13.840 1.00 94.44 77 THR A N 1
ATOM 611 C CA . THR A 1 77 ? -6.977 13.356 13.019 1.00 94.44 77 THR A CA 1
ATOM 612 C C . THR A 1 77 ? -5.733 12.551 13.379 1.00 94.44 77 THR A C 1
ATOM 614 O O . THR A 1 77 ? -4.603 13.048 13.411 1.00 94.44 77 THR A O 1
ATOM 617 N N . ILE A 1 78 ? -5.944 11.260 13.609 1.00 96.69 78 ILE A N 1
ATOM 618 C CA . ILE A 1 78 ? -4.901 10.267 13.822 1.00 96.69 78 ILE A CA 1
ATOM 619 C C . ILE A 1 78 ? -4.804 9.416 12.569 1.00 96.69 78 ILE A C 1
ATOM 621 O O . ILE A 1 78 ? -5.740 8.698 12.224 1.00 96.69 78 ILE A O 1
ATOM 625 N N . ARG A 1 79 ? -3.645 9.434 11.921 1.00 97.38 79 ARG A N 1
ATOM 626 C CA . ARG A 1 79 ? -3.348 8.536 10.809 1.00 97.38 79 ARG A CA 1
ATOM 627 C C . ARG A 1 79 ? -2.650 7.279 11.304 1.00 97.38 79 ARG A C 1
ATOM 629 O O . ARG A 1 79 ? -1.563 7.362 11.881 1.00 97.38 79 ARG A O 1
ATOM 636 N N . TYR A 1 80 ? -3.235 6.126 11.009 1.00 97.69 80 TYR A N 1
ATOM 637 C CA . TYR A 1 80 ? -2.688 4.807 11.314 1.00 97.69 80 TYR A CA 1
ATOM 638 C C . TYR A 1 80 ? -1.908 4.302 10.107 1.00 97.69 80 TYR A C 1
ATOM 640 O O . TYR A 1 80 ? -2.490 3.839 9.128 1.00 97.69 80 TYR A O 1
ATOM 648 N N . MET A 1 81 ? -0.580 4.408 10.157 1.00 97.69 81 MET A N 1
ATOM 649 C CA . MET A 1 81 ? 0.296 3.923 9.090 1.00 97.69 81 MET A CA 1
ATOM 650 C C . MET A 1 81 ? 1.016 2.656 9.538 1.00 97.69 81 MET A C 1
ATOM 652 O O . MET A 1 81 ? 1.512 2.632 10.661 1.00 97.69 81 MET A O 1
ATOM 656 N N . PRO A 1 82 ? 1.179 1.637 8.683 1.00 97.38 82 PRO A N 1
ATOM 657 C CA . PRO A 1 82 ? 2.024 0.501 9.021 1.00 97.38 82 PRO A CA 1
ATOM 658 C C . PRO A 1 82 ? 3.452 0.943 9.343 1.00 97.38 82 PRO A C 1
ATOM 660 O O . PRO A 1 82 ? 3.982 1.852 8.697 1.00 97.38 82 PRO A O 1
ATOM 663 N N . GLU A 1 83 ? 4.110 0.286 10.292 1.00 94.88 83 GLU A N 1
ATOM 664 C CA . GLU A 1 83 ? 5.508 0.576 10.643 1.00 94.88 83 GLU A CA 1
ATOM 665 C C . GLU A 1 83 ? 6.443 0.462 9.431 1.00 94.88 83 GLU A C 1
ATOM 667 O O . GLU A 1 83 ? 7.347 1.278 9.243 1.00 94.88 83 GLU A O 1
ATOM 672 N N . THR A 1 84 ? 6.149 -0.487 8.539 1.00 91.44 84 THR A N 1
ATOM 673 C CA . THR A 1 84 ? 6.884 -0.738 7.291 1.00 91.44 84 THR A CA 1
ATOM 674 C C . THR A 1 84 ? 6.755 0.384 6.261 1.00 91.44 84 THR A C 1
ATOM 676 O O . THR A 1 84 ? 7.555 0.444 5.328 1.00 91.44 84 THR A O 1
ATOM 679 N N . SER A 1 85 ? 5.775 1.283 6.406 1.00 93.94 85 SER A N 1
ATOM 680 C CA . SER A 1 85 ? 5.561 2.366 5.445 1.00 93.94 85 SER A CA 1
ATOM 681 C C . SER A 1 85 ? 6.720 3.376 5.468 1.00 93.94 85 SER A C 1
ATOM 683 O O . SER A 1 85 ? 7.177 3.779 6.540 1.00 93.94 85 SER A O 1
ATOM 685 N N . PRO A 1 86 ? 7.208 3.862 4.319 1.00 92.00 86 PRO A N 1
ATOM 686 C CA . PRO A 1 86 ? 8.219 4.915 4.302 1.00 92.00 86 PRO A CA 1
ATOM 687 C C . PRO A 1 86 ? 7.689 6.248 4.859 1.00 92.00 86 PRO A C 1
ATOM 689 O O . PRO A 1 86 ? 6.541 6.626 4.633 1.00 92.00 86 PRO A O 1
ATOM 692 N N . GLU A 1 87 ? 8.528 7.006 5.572 1.00 85.56 87 GLU A N 1
ATOM 693 C CA . GLU A 1 87 ? 8.159 8.357 6.037 1.00 85.56 87 GLU A CA 1
ATOM 694 C C . GLU A 1 87 ? 8.182 9.405 4.926 1.00 85.56 87 GLU A C 1
ATOM 696 O O . GLU A 1 87 ? 7.445 10.388 4.975 1.00 85.56 87 GLU A O 1
ATOM 701 N N . LYS A 1 88 ? 9.050 9.189 3.939 1.00 86.12 88 LYS A N 1
ATOM 702 C CA . LYS A 1 88 ? 9.224 10.034 2.761 1.00 86.12 88 LYS A CA 1
ATOM 703 C C . LYS A 1 88 ? 8.981 9.188 1.512 1.00 86.12 88 LYS A C 1
ATOM 705 O O . LYS A 1 88 ? 9.149 7.969 1.589 1.00 86.12 88 LYS A O 1
ATOM 710 N N . PRO A 1 89 ? 8.662 9.800 0.359 1.00 83.62 89 PRO A N 1
ATOM 711 C CA . PRO A 1 89 ? 8.554 9.099 -0.921 1.00 83.62 89 PRO A CA 1
ATOM 712 C C . PRO A 1 89 ? 9.927 8.597 -1.404 1.00 83.62 89 PRO A C 1
ATOM 714 O O . PRO A 1 89 ? 10.530 9.132 -2.329 1.00 83.62 89 PRO A O 1
ATOM 717 N N . LYS A 1 90 ? 10.457 7.579 -0.729 1.00 85.81 90 LYS A N 1
ATOM 718 C CA . LYS A 1 90 ? 11.738 6.929 -0.981 1.00 85.81 90 LYS A CA 1
ATOM 719 C C . LYS A 1 90 ? 11.579 5.422 -0.801 1.00 85.81 90 LYS A C 1
ATOM 721 O O . LYS A 1 90 ? 10.955 4.975 0.160 1.00 85.81 90 LYS A O 1
ATOM 726 N N . GLY A 1 91 ? 12.167 4.657 -1.705 1.00 89.44 91 GLY A N 1
ATOM 727 C CA . GLY A 1 91 ? 12.064 3.211 -1.794 1.00 89.44 91 GLY A CA 1
ATOM 728 C C . GLY A 1 91 ? 10.775 2.754 -2.466 1.00 89.44 91 GLY A C 1
ATOM 729 O O . GLY A 1 91 ? 9.806 3.508 -2.591 1.00 89.44 91 GLY A O 1
ATOM 730 N N . ASN A 1 92 ? 10.770 1.491 -2.886 1.00 94.00 92 ASN A N 1
ATOM 731 C CA . ASN A 1 92 ? 9.553 0.830 -3.341 1.00 94.00 92 ASN A CA 1
ATOM 732 C C . ASN A 1 92 ? 8.720 0.448 -2.120 1.00 94.00 92 ASN A C 1
ATOM 734 O O . ASN A 1 92 ? 9.264 -0.131 -1.183 1.00 94.00 92 ASN A O 1
ATOM 738 N N . ALA A 1 93 ? 7.426 0.737 -2.144 1.00 95.19 93 ALA A N 1
ATOM 739 C CA . ALA A 1 93 ? 6.513 0.292 -1.101 1.00 95.19 93 ALA A CA 1
ATOM 740 C C . ALA A 1 93 ? 5.089 0.182 -1.639 1.00 95.19 93 ALA A C 1
ATOM 742 O O . ALA A 1 93 ? 4.699 0.931 -2.538 1.00 95.19 93 ALA A O 1
ATOM 743 N N . ILE A 1 94 ? 4.318 -0.723 -1.043 1.00 97.12 94 ILE A N 1
ATOM 744 C CA . ILE A 1 94 ? 2.866 -0.791 -1.160 1.00 97.12 94 ILE A CA 1
ATOM 745 C C . ILE A 1 94 ? 2.295 -1.012 0.236 1.00 97.12 94 ILE A C 1
ATOM 747 O O . ILE A 1 94 ? 2.778 -1.865 0.973 1.00 97.12 94 ILE A O 1
ATOM 751 N N . PHE A 1 95 ? 1.308 -0.218 0.624 1.00 97.94 95 PHE A N 1
ATOM 752 C CA . PHE A 1 95 ? 0.672 -0.344 1.929 1.00 97.94 95 PHE A CA 1
ATOM 753 C C . PHE A 1 95 ? -0.696 0.324 1.922 1.00 97.94 95 PHE A C 1
ATOM 755 O O . PHE A 1 95 ? -0.978 1.198 1.096 1.00 97.94 95 PHE A O 1
ATOM 762 N N . CYS A 1 96 ? -1.538 -0.082 2.866 1.00 98.38 96 CYS A N 1
ATOM 763 C CA . CYS A 1 96 ? -2.759 0.642 3.181 1.00 98.38 96 CYS A CA 1
ATOM 764 C C . CYS A 1 96 ? -2.564 1.472 4.450 1.00 98.38 96 CYS A C 1
ATOM 766 O O . CYS A 1 96 ? -1.694 1.178 5.266 1.00 98.38 96 CYS A O 1
ATOM 768 N N . TYR A 1 97 ? -3.366 2.515 4.607 1.00 98.25 97 TYR A N 1
ATOM 769 C CA . TYR A 1 97 ? -3.480 3.278 5.848 1.00 98.25 97 TYR A CA 1
ATOM 770 C C . TYR A 1 97 ? -4.886 3.867 5.950 1.00 98.25 97 TYR A C 1
ATOM 772 O O . TYR A 1 97 ? -5.628 3.869 4.967 1.00 98.25 97 TYR A O 1
ATOM 780 N N . PHE A 1 98 ? -5.252 4.366 7.124 1.00 97.94 98 PHE A N 1
ATOM 781 C CA . PHE A 1 98 ? -6.524 5.053 7.328 1.00 97.94 98 PHE A CA 1
ATOM 782 C C . PHE A 1 98 ? -6.393 6.153 8.378 1.00 97.94 98 PHE A C 1
ATOM 784 O O . PHE A 1 98 ? -5.385 6.232 9.089 1.00 97.94 98 PHE A O 1
ATOM 791 N N . ASP A 1 99 ? -7.425 6.983 8.462 1.00 96.56 99 ASP A N 1
ATOM 792 C CA . ASP A 1 99 ? -7.503 8.099 9.392 1.00 96.56 99 ASP A CA 1
ATOM 793 C C . ASP A 1 99 ? -8.647 7.880 10.395 1.00 96.56 99 ASP A C 1
ATOM 795 O O . ASP A 1 99 ? -9.675 7.272 10.089 1.00 96.56 99 ASP A O 1
ATOM 799 N N . GLN A 1 100 ? -8.465 8.388 11.607 1.00 94.94 100 GLN A N 1
ATOM 800 C CA . GLN A 1 100 ? -9.484 8.439 12.647 1.00 94.94 100 GLN A CA 1
ATOM 801 C C . GLN A 1 100 ? -9.627 9.874 13.143 1.00 94.94 100 GLN A C 1
ATOM 803 O O . GLN A 1 100 ? -8.637 10.482 13.545 1.00 94.94 100 GLN A O 1
ATOM 808 N N . THR A 1 101 ? -10.854 10.373 13.191 1.00 91.38 101 THR A N 1
ATOM 809 C CA . THR A 1 101 ? -11.241 11.526 14.014 1.00 91.38 101 THR A CA 1
ATOM 810 C C . THR A 1 101 ? -11.960 11.032 15.272 1.00 91.38 101 THR A C 1
ATOM 812 O O . THR A 1 101 ? -12.197 9.832 15.422 1.00 91.38 101 THR A O 1
ATOM 815 N N . ASP A 1 102 ? -12.325 11.934 16.184 1.00 83.75 102 ASP A N 1
ATOM 816 C CA . ASP A 1 102 ? -12.979 11.566 17.450 1.00 83.75 102 ASP A CA 1
ATOM 817 C C . ASP A 1 102 ? -14.201 10.641 17.278 1.00 83.75 102 ASP A C 1
ATOM 819 O O . ASP A 1 102 ? -14.411 9.745 18.099 1.00 83.75 102 ASP A O 1
ATOM 823 N N . ASP A 1 103 ? -14.956 10.810 16.189 1.00 83.75 103 ASP A N 1
ATOM 824 C CA . ASP A 1 103 ? -16.228 10.116 15.962 1.00 83.75 103 ASP A CA 1
ATOM 825 C C . ASP A 1 103 ? -16.202 9.101 14.809 1.00 83.75 103 ASP A C 1
ATOM 827 O O . ASP A 1 103 ? -17.163 8.348 14.639 1.00 83.75 103 ASP A O 1
ATOM 831 N N . LEU A 1 104 ? -15.145 9.076 13.990 1.00 90.94 104 LEU A N 1
ATOM 832 C CA . LEU A 1 104 ? -15.159 8.341 12.726 1.00 90.94 104 LEU A CA 1
ATOM 833 C C . LEU A 1 104 ? -13.801 7.733 12.376 1.00 90.94 104 LEU A C 1
ATOM 835 O O . LEU A 1 104 ? -12.781 8.415 12.355 1.00 90.94 104 LEU A O 1
ATOM 839 N N . VAL A 1 105 ? -13.822 6.457 11.995 1.00 94.56 105 VAL A N 1
ATOM 840 C CA . VAL A 1 105 ? -12.707 5.761 11.345 1.00 94.56 105 VAL A CA 1
ATOM 841 C C . VAL A 1 105 ? -13.016 5.672 9.855 1.00 94.56 105 VAL A C 1
ATOM 843 O O . VAL A 1 105 ? -13.992 5.038 9.459 1.00 94.56 105 VAL A O 1
ATOM 846 N N . ALA A 1 106 ? -12.224 6.351 9.028 1.00 94.06 106 ALA A N 1
ATOM 847 C CA . ALA A 1 106 ? -12.503 6.516 7.604 1.00 94.06 106 ALA A CA 1
ATOM 848 C C . ALA A 1 106 ? -11.220 6.754 6.793 1.00 94.06 106 ALA A C 1
ATOM 850 O O . ALA A 1 106 ? -10.103 6.534 7.259 1.00 94.06 106 ALA A O 1
ATOM 851 N N . ASN A 1 107 ? -11.388 7.192 5.540 1.00 94.38 107 ASN A N 1
ATOM 852 C CA . ASN A 1 107 ? -10.297 7.506 4.619 1.00 94.38 107 ASN A CA 1
ATOM 853 C C . ASN A 1 107 ? -9.294 6.347 4.496 1.00 94.38 107 ASN A C 1
ATOM 855 O O . ASN A 1 107 ? -8.084 6.544 4.591 1.00 94.38 107 ASN A O 1
ATOM 859 N N . LEU A 1 108 ? -9.806 5.128 4.306 1.00 97.12 108 LEU A N 1
ATOM 860 C CA . LEU A 1 108 ? -8.986 3.964 3.998 1.00 97.12 108 LEU A CA 1
ATOM 861 C C . LEU A 1 108 ? -8.378 4.125 2.598 1.00 97.12 108 LEU A C 1
ATOM 863 O O . LEU A 1 108 ? -9.089 4.336 1.610 1.00 97.12 108 LEU A O 1
ATOM 867 N N . ARG A 1 109 ? -7.052 4.047 2.507 1.00 97.62 109 ARG A N 1
ATOM 868 C CA . ARG A 1 109 ? -6.298 4.392 1.298 1.00 97.62 109 ARG A CA 1
ATOM 869 C C . ARG A 1 109 ? -5.261 3.346 0.957 1.00 97.62 109 ARG A C 1
ATOM 871 O O . ARG A 1 109 ? -4.632 2.779 1.844 1.00 97.62 109 ARG A O 1
ATOM 878 N N . LEU A 1 110 ? -5.054 3.155 -0.343 1.00 97.62 110 LEU A N 1
ATOM 879 C CA . LEU A 1 110 ? -3.935 2.417 -0.909 1.00 97.62 110 LEU A CA 1
ATOM 880 C C . LEU A 1 110 ? -2.861 3.411 -1.354 1.00 97.62 110 LEU A C 1
ATOM 882 O O . LEU A 1 110 ? -3.120 4.288 -2.183 1.00 97.62 110 LEU A O 1
ATOM 886 N N . ARG A 1 111 ? -1.633 3.201 -0.882 1.00 97.12 111 ARG A N 1
ATOM 887 C CA . ARG A 1 111 ? -0.449 3.919 -1.344 1.00 97.12 111 ARG A CA 1
ATOM 888 C C . ARG A 1 111 ? 0.551 2.956 -1.957 1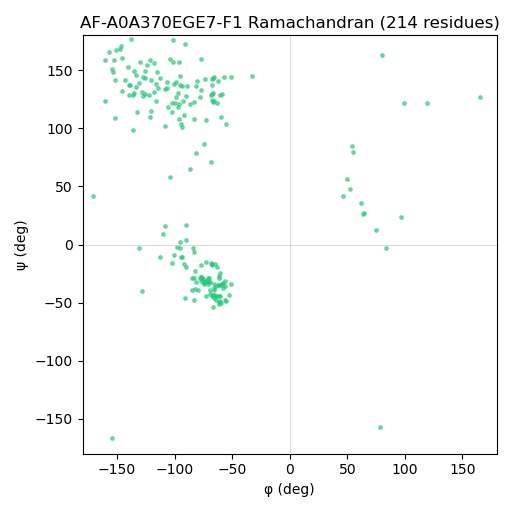.00 97.12 111 ARG A C 1
ATOM 890 O O . ARG A 1 111 ? 0.908 1.948 -1.351 1.00 97.12 111 ARG A O 1
ATOM 897 N N . MET A 1 112 ? 1.040 3.299 -3.144 1.00 96.25 112 MET A N 1
ATOM 898 C CA . MET A 1 112 ? 2.166 2.612 -3.769 1.00 96.25 112 MET A CA 1
ATOM 899 C C . MET A 1 112 ? 3.154 3.635 -4.305 1.00 96.25 112 MET A C 1
ATOM 901 O O . MET A 1 112 ? 2.759 4.607 -4.945 1.00 96.25 112 MET A O 1
ATOM 905 N N . GLN A 1 113 ? 4.436 3.394 -4.063 1.00 95.25 113 GLN A N 1
ATOM 906 C CA . GLN A 1 113 ? 5.533 4.250 -4.497 1.00 95.25 113 GLN A CA 1
ATOM 907 C C . GLN A 1 113 ? 6.666 3.416 -5.082 1.00 95.25 113 GLN A C 1
ATOM 909 O O . GLN A 1 113 ? 6.886 2.278 -4.658 1.00 95.25 113 GLN A O 1
ATOM 914 N N . VAL A 1 114 ? 7.393 3.981 -6.043 1.00 95.00 114 VAL A N 1
ATOM 915 C CA . VAL A 1 114 ? 8.559 3.328 -6.643 1.00 95.00 114 VAL A CA 1
ATOM 916 C C . VAL A 1 114 ? 9.665 4.326 -6.860 1.00 95.00 114 VAL A C 1
ATOM 918 O O . VAL A 1 114 ? 9.482 5.344 -7.523 1.00 95.00 114 VAL A O 1
ATOM 921 N N . GLU A 1 115 ? 10.838 3.960 -6.360 1.00 94.38 115 GLU A N 1
ATOM 922 C CA . GLU A 1 115 ? 12.070 4.688 -6.597 1.00 94.38 115 GLU A CA 1
ATOM 923 C C . GLU A 1 115 ? 12.818 4.104 -7.802 1.00 94.38 115 GLU A C 1
ATOM 925 O O . GLU A 1 115 ? 12.922 2.882 -7.983 1.00 94.38 115 GLU A O 1
ATOM 930 N N . ASN A 1 116 ? 13.327 4.993 -8.650 1.00 93.06 116 ASN A N 1
ATOM 931 C CA . ASN A 1 116 ? 14.004 4.682 -9.902 1.00 93.06 116 ASN A CA 1
ATOM 932 C C . ASN A 1 116 ? 15.111 5.689 -10.209 1.00 93.06 116 ASN A C 1
ATOM 934 O O . ASN A 1 116 ? 15.231 6.717 -9.552 1.00 93.06 116 ASN A O 1
ATOM 938 N N . LYS A 1 117 ? 15.914 5.391 -11.234 1.00 93.44 117 LYS A N 1
ATOM 939 C CA . LYS A 1 117 ? 16.885 6.337 -11.802 1.00 93.44 117 LYS A CA 1
ATOM 940 C C . LYS A 1 117 ? 16.245 7.322 -12.775 1.00 93.44 117 LYS A C 1
ATOM 942 O O . LYS A 1 117 ? 16.673 8.466 -12.854 1.00 93.44 117 LYS A O 1
ATOM 947 N N . GLU A 1 118 ? 15.208 6.882 -13.475 1.00 93.50 118 GLU A N 1
ATOM 948 C CA . GLU A 1 118 ? 14.506 7.654 -14.492 1.00 93.50 118 GLU A CA 1
ATOM 949 C C . GLU A 1 118 ? 13.000 7.612 -14.241 1.00 93.50 118 GLU A C 1
ATOM 951 O O . GLU A 1 118 ? 12.490 6.704 -13.582 1.00 93.50 118 GLU A O 1
ATOM 956 N N . TRP A 1 119 ? 12.292 8.611 -14.764 1.00 93.94 119 TRP A N 1
ATOM 957 C CA . TRP A 1 119 ? 10.837 8.683 -14.684 1.00 93.94 119 TRP A CA 1
ATOM 958 C C . TRP A 1 119 ? 10.205 7.584 -15.545 1.00 93.94 119 TRP A C 1
ATOM 960 O O . TRP A 1 119 ? 10.506 7.473 -16.733 1.00 93.94 119 TRP A O 1
ATOM 970 N N . LEU A 1 120 ? 9.297 6.800 -14.972 1.00 94.06 120 LEU A N 1
ATOM 971 C CA . LEU A 1 1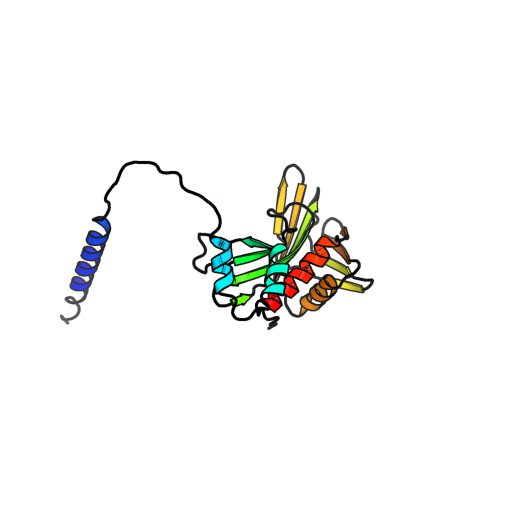20 ? 8.419 5.885 -15.696 1.00 94.06 120 LEU A CA 1
ATOM 972 C C . LEU A 1 120 ? 7.250 6.654 -16.311 1.00 94.06 120 LEU A C 1
ATOM 974 O O . LEU A 1 120 ? 6.849 6.337 -17.432 1.00 94.06 120 LEU A O 1
ATOM 978 N N . PHE A 1 121 ? 6.705 7.634 -15.579 1.00 92.69 121 PHE A N 1
ATOM 979 C CA . PHE A 1 121 ? 5.397 8.257 -15.802 1.00 92.69 121 PHE A CA 1
ATOM 980 C C . PHE A 1 121 ? 4.279 7.213 -15.829 1.00 92.69 121 PHE A C 1
ATOM 982 O O . PHE A 1 121 ? 3.844 6.787 -16.907 1.00 92.69 121 PHE A O 1
ATOM 989 N N . TYR A 1 122 ? 3.851 6.773 -14.642 1.00 86.94 122 TYR A N 1
ATOM 990 C CA . TYR A 1 122 ? 2.866 5.695 -14.481 1.00 86.94 122 TYR A CA 1
ATOM 991 C C . TYR A 1 122 ? 1.610 5.940 -15.321 1.00 86.94 122 TYR A C 1
ATOM 993 O O . TYR A 1 122 ? 1.135 7.065 -15.469 1.00 86.94 122 TYR A O 1
ATOM 1001 N N . LYS A 1 123 ? 1.035 4.863 -15.850 1.00 93.00 123 LYS A N 1
ATOM 1002 C CA . LYS A 1 123 ? -0.286 4.906 -16.493 1.00 93.00 123 LYS A CA 1
ATOM 1003 C C . LYS A 1 123 ? -1.225 3.852 -15.935 1.00 93.00 123 LYS A C 1
ATOM 1005 O O . LYS A 1 123 ? -2.412 4.105 -15.765 1.00 93.00 123 LYS A O 1
ATOM 1010 N N . LYS A 1 124 ? -0.696 2.656 -15.682 1.00 95.62 124 LYS A N 1
ATOM 1011 C CA . LYS A 1 124 ? -1.473 1.489 -15.269 1.00 95.62 124 LYS A CA 1
ATOM 1012 C C . LYS A 1 124 ? -0.603 0.539 -14.455 1.00 95.62 124 LYS A C 1
ATOM 1014 O O . LYS A 1 124 ? 0.594 0.420 -14.702 1.00 95.62 124 LYS A O 1
ATOM 1019 N N . CYS A 1 125 ? -1.219 -0.156 -13.514 1.00 97.00 125 CYS A N 1
ATOM 1020 C CA . CYS A 1 125 ? -0.625 -1.260 -12.778 1.00 97.00 125 CYS A CA 1
ATOM 1021 C C . CYS A 1 125 ? -1.342 -2.562 -13.147 1.00 97.00 125 CYS A C 1
ATOM 1023 O O . CYS A 1 125 ? -2.557 -2.575 -13.344 1.00 97.00 125 CYS A O 1
ATOM 1025 N N . GLN A 1 126 ? -0.588 -3.655 -13.224 1.00 98.19 126 GLN A N 1
ATOM 1026 C CA . GLN A 1 126 ? -1.116 -5.011 -13.330 1.00 98.19 126 GLN A CA 1
ATOM 1027 C C . GLN A 1 126 ? -0.590 -5.822 -12.154 1.00 98.19 126 GLN A C 1
ATOM 1029 O O . GLN A 1 126 ? 0.603 -6.120 -12.079 1.00 98.19 126 GLN A O 1
ATOM 1034 N N . PHE A 1 127 ? -1.470 -6.154 -11.221 1.00 98.44 127 PHE A N 1
ATOM 1035 C CA . PHE A 1 127 ? -1.139 -6.973 -10.067 1.00 98.44 127 PHE A CA 1
ATOM 1036 C C . PHE A 1 127 ? -1.293 -8.443 -10.434 1.00 98.44 127 PHE A C 1
ATOM 1038 O O . PHE A 1 127 ? -2.381 -8.866 -10.807 1.00 98.44 127 PHE A O 1
ATOM 1045 N N . LEU A 1 128 ? -0.220 -9.222 -10.321 1.00 98.62 128 LEU A N 1
ATOM 1046 C CA . LEU A 1 128 ? -0.287 -10.678 -10.334 1.00 98.62 128 LEU A CA 1
ATOM 1047 C C . LEU A 1 128 ? -0.306 -11.162 -8.885 1.00 98.62 128 LEU A C 1
ATOM 1049 O O . LEU A 1 128 ? 0.722 -11.094 -8.212 1.00 98.62 128 LEU A O 1
ATOM 1053 N N . ILE A 1 129 ? -1.458 -11.644 -8.431 1.00 98.62 129 ILE A N 1
ATOM 1054 C CA . ILE A 1 129 ? -1.708 -12.084 -7.055 1.00 98.62 129 ILE A CA 1
ATOM 1055 C C . ILE A 1 129 ? -2.123 -13.549 -7.107 1.00 98.62 129 ILE A C 1
ATOM 1057 O O . ILE A 1 129 ? -3.143 -13.873 -7.716 1.00 98.62 129 ILE A O 1
ATOM 1061 N N . ASP A 1 130 ? -1.308 -14.436 -6.535 1.00 98.31 130 ASP A N 1
ATOM 1062 C CA . ASP A 1 130 ? -1.539 -15.889 -6.535 1.00 98.31 130 ASP A CA 1
ATOM 1063 C C . ASP A 1 130 ? -1.946 -16.449 -7.917 1.00 98.31 130 ASP A C 1
ATOM 1065 O O . ASP A 1 130 ? -2.853 -17.268 -8.061 1.00 98.31 130 ASP A O 1
ATOM 1069 N N . GLY A 1 131 ? -1.280 -15.962 -8.970 1.00 98.06 131 GLY A N 1
ATOM 1070 C CA . GLY A 1 131 ? -1.507 -16.386 -10.355 1.00 98.06 131 GLY A CA 1
ATOM 1071 C C . GLY A 1 131 ? -2.662 -15.688 -11.085 1.00 98.06 131 GLY A C 1
ATOM 1072 O O . GLY A 1 131 ? -2.835 -15.924 -12.279 1.00 98.06 131 GLY A O 1
ATOM 1073 N N . LYS A 1 132 ? -3.422 -14.804 -10.428 1.00 98.44 132 LYS A N 1
ATOM 1074 C CA . LYS A 1 132 ? -4.503 -14.014 -11.044 1.00 98.44 132 LYS A CA 1
ATOM 1075 C C . LYS A 1 132 ? -4.044 -12.592 -11.344 1.00 98.44 132 LYS A C 1
ATOM 1077 O O . LYS A 1 132 ? -3.365 -11.981 -10.523 1.00 98.44 132 LYS A O 1
ATOM 1082 N N . ILE A 1 133 ? -4.416 -12.070 -12.513 1.00 98.31 133 ILE A N 1
ATOM 1083 C CA . ILE A 1 133 ? -4.070 -10.708 -12.940 1.00 98.31 133 ILE A CA 1
ATOM 1084 C C . ILE A 1 133 ? -5.233 -9.762 -12.645 1.00 98.31 133 ILE A C 1
ATOM 1086 O O . ILE A 1 133 ? -6.366 -10.032 -13.039 1.00 98.31 133 ILE A O 1
ATOM 1090 N N . PHE A 1 134 ? -4.925 -8.636 -12.006 1.00 98.25 134 PHE A N 1
ATOM 1091 C CA . PHE A 1 134 ? -5.843 -7.532 -11.761 1.00 98.25 134 PHE A CA 1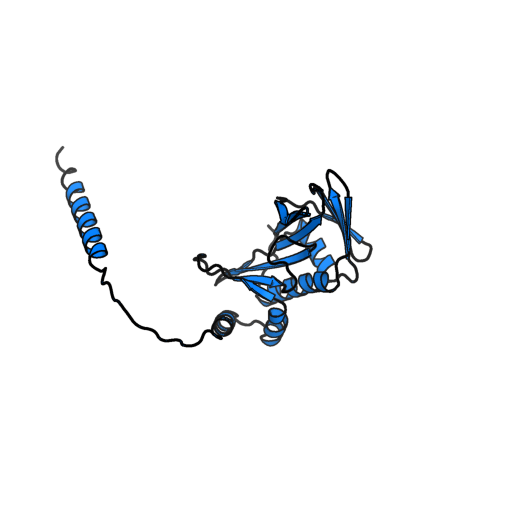
ATOM 1092 C C . PHE A 1 134 ? -5.281 -6.251 -12.366 1.00 98.25 134 PHE A C 1
ATOM 1094 O O . PHE A 1 134 ? -4.135 -5.880 -12.105 1.00 98.25 134 PHE A O 1
ATOM 1101 N N . ASP A 1 135 ? -6.096 -5.562 -13.153 1.00 97.56 135 ASP A N 1
ATOM 1102 C CA . ASP A 1 135 ? -5.748 -4.264 -13.710 1.00 97.56 135 ASP A CA 1
ATOM 1103 C C . ASP A 1 135 ? -6.163 -3.143 -12.751 1.00 97.56 135 ASP A C 1
ATOM 1105 O O . ASP A 1 135 ? -7.269 -3.144 -12.216 1.00 97.56 135 ASP A O 1
ATOM 1109 N N . TYR A 1 136 ? -5.281 -2.165 -12.560 1.00 97.06 136 TYR A N 1
ATOM 1110 C CA . TYR A 1 136 ? -5.522 -1.008 -11.706 1.00 97.06 136 TYR A CA 1
ATOM 1111 C C . TYR A 1 136 ? -5.041 0.269 -12.392 1.00 97.06 136 TYR A C 1
ATOM 1113 O O . TYR A 1 136 ? -3.896 0.349 -12.847 1.00 97.06 136 TYR A O 1
ATOM 1121 N N . ILE A 1 137 ? -5.908 1.276 -12.463 1.00 95.62 137 ILE A N 1
ATOM 1122 C CA . ILE A 1 137 ? -5.587 2.586 -13.033 1.00 95.62 137 ILE A CA 1
ATOM 1123 C C . ILE A 1 137 ? -5.507 3.581 -11.871 1.00 95.62 137 ILE A C 1
ATOM 1125 O O . ILE A 1 137 ? -6.553 3.976 -11.355 1.00 95.62 137 ILE A O 1
ATOM 1129 N N . PRO A 1 138 ? -4.296 3.961 -11.422 1.00 94.44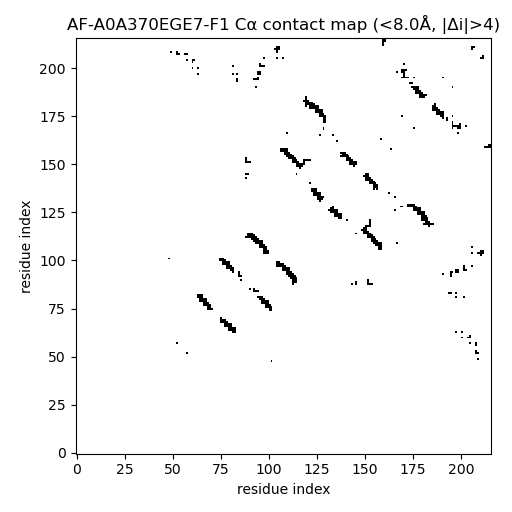 138 PRO A N 1
ATOM 1130 C CA . PRO A 1 138 ? -4.158 4.946 -10.361 1.00 94.44 138 PRO A CA 1
ATOM 1131 C C . PRO A 1 138 ? -4.629 6.322 -10.831 1.00 94.44 138 PRO A C 1
ATOM 1133 O O . PRO A 1 138 ? -4.374 6.723 -11.968 1.00 94.44 138 PRO A O 1
ATOM 1136 N N . SER A 1 139 ? -5.263 7.072 -9.935 1.00 92.88 139 SER A N 1
ATOM 1137 C CA . SER A 1 139 ? -5.528 8.498 -10.130 1.00 92.88 139 SER A CA 1
ATOM 1138 C C . SER A 1 139 ? -4.454 9.341 -9.442 1.00 92.88 139 SER A C 1
ATOM 1140 O O . SER A 1 139 ? -3.801 8.873 -8.508 1.00 92.88 139 SER A O 1
ATOM 1142 N N . ASN A 1 140 ? -4.282 10.588 -9.895 1.00 92.44 140 ASN A N 1
ATOM 1143 C CA . ASN A 1 140 ? -3.416 11.590 -9.259 1.00 92.44 140 ASN A CA 1
ATOM 1144 C C . ASN A 1 140 ? -2.006 11.065 -8.943 1.00 92.44 140 ASN A C 1
ATOM 1146 O O . ASN A 1 140 ? -1.574 11.069 -7.794 1.00 92.44 140 ASN A O 1
ATOM 1150 N N . ILE A 1 141 ? -1.305 10.573 -9.968 1.00 94.62 141 ILE A N 1
ATOM 1151 C CA . ILE A 1 141 ? 0.090 10.156 -9.816 1.00 94.62 141 ILE A CA 1
ATOM 1152 C C . ILE A 1 141 ? 0.934 11.392 -9.513 1.00 94.62 141 ILE A C 1
ATOM 1154 O O . ILE A 1 141 ? 0.956 12.355 -10.281 1.00 94.62 141 ILE A O 1
ATOM 1158 N N . GLU A 1 142 ? 1.644 11.330 -8.400 1.00 94.94 142 GLU A N 1
ATOM 1159 C CA . GLU A 1 142 ? 2.595 12.330 -7.954 1.00 94.94 142 GLU A CA 1
ATOM 1160 C C . GLU A 1 142 ? 4.022 11.847 -8.192 1.00 94.94 142 GLU A C 1
ATOM 1162 O O . GLU A 1 142 ? 4.297 10.651 -8.338 1.00 94.94 142 GLU A O 1
ATOM 1167 N N . PHE A 1 143 ? 4.949 12.797 -8.223 1.00 93.25 143 PHE A N 1
ATOM 1168 C CA . PHE A 1 143 ? 6.339 12.517 -8.511 1.00 93.25 143 PHE A CA 1
ATOM 1169 C C . PHE A 1 143 ? 7.265 13.535 -7.849 1.00 93.25 143 PHE A C 1
ATOM 1171 O O . PHE A 1 143 ? 6.955 14.722 -7.775 1.00 93.25 143 PHE A O 1
ATOM 1178 N N . ASN A 1 144 ? 8.412 13.075 -7.350 1.00 92.00 144 ASN A N 1
ATOM 1179 C CA . ASN A 1 144 ? 9.424 13.935 -6.739 1.00 92.00 144 ASN A CA 1
ATOM 1180 C C . ASN A 1 144 ? 10.825 13.329 -6.867 1.00 92.00 144 ASN A C 1
ATOM 1182 O O . ASN A 1 144 ? 10.996 12.126 -7.060 1.00 92.00 144 ASN A O 1
ATOM 1186 N N . GLN A 1 145 ? 11.845 14.169 -6.753 1.00 89.56 145 GLN A N 1
ATOM 1187 C CA . GLN A 1 145 ? 13.220 13.719 -6.662 1.00 89.56 145 GLN A CA 1
ATOM 1188 C C . GLN A 1 145 ? 13.445 12.972 -5.337 1.00 89.56 145 GLN A C 1
ATOM 1190 O O . GLN A 1 145 ? 13.130 13.467 -4.255 1.00 89.56 145 GLN A O 1
ATOM 1195 N N . ALA A 1 146 ? 14.021 11.776 -5.418 1.00 85.38 146 ALA A N 1
ATOM 1196 C CA . ALA A 1 146 ? 14.268 10.883 -4.290 1.00 85.38 146 ALA A CA 1
ATOM 1197 C C . ALA A 1 146 ? 15.750 10.907 -3.882 1.00 85.38 146 ALA A C 1
ATOM 1199 O O . ALA A 1 146 ? 16.444 9.896 -3.885 1.00 85.38 146 ALA A O 1
ATOM 1200 N N . GLY A 1 147 ? 16.262 12.088 -3.534 1.00 81.75 147 GLY A N 1
ATOM 1201 C CA . GLY A 1 147 ? 17.685 12.285 -3.241 1.00 81.75 147 GLY A CA 1
ATOM 1202 C C . GLY A 1 147 ? 18.557 12.373 -4.500 1.00 81.75 147 GLY A C 1
ATOM 1203 O O . GLY A 1 147 ? 18.096 12.745 -5.581 1.00 81.75 147 GLY A O 1
ATOM 1204 N N . THR A 1 148 ? 19.853 12.089 -4.362 1.00 84.12 148 THR A N 1
ATOM 1205 C CA . THR A 1 148 ? 20.827 12.336 -5.434 1.00 84.12 148 THR A CA 1
ATOM 1206 C C . THR A 1 148 ? 20.672 11.338 -6.583 1.00 84.12 148 THR A C 1
ATOM 1208 O O . THR A 1 148 ? 21.049 10.173 -6.465 1.00 84.12 148 THR A O 1
ATOM 1211 N N . GLY A 1 149 ? 20.144 11.815 -7.713 1.00 84.94 149 GLY A N 1
ATOM 1212 C CA . GLY A 1 149 ? 20.052 11.059 -8.966 1.00 84.94 149 GLY A CA 1
ATOM 1213 C C . GLY A 1 149 ? 18.974 9.973 -9.007 1.00 84.94 149 GLY A C 1
ATOM 1214 O O . GLY A 1 149 ? 19.007 9.146 -9.914 1.00 84.94 149 GLY A O 1
ATOM 1215 N N . ASN A 1 150 ? 18.053 9.956 -8.041 1.00 92.62 150 ASN A N 1
ATOM 1216 C CA . ASN A 1 150 ? 16.896 9.068 -8.054 1.00 92.62 150 ASN A CA 1
ATOM 1217 C C . ASN A 1 150 ? 15.606 9.886 -8.098 1.00 92.62 150 ASN A C 1
ATOM 1219 O O . ASN A 1 150 ? 15.550 11.036 -7.658 1.00 92.62 150 ASN A O 1
ATOM 1223 N N . VAL A 1 151 ? 14.557 9.253 -8.592 1.00 94.25 151 VAL A N 1
ATOM 1224 C CA . VAL A 1 151 ? 13.208 9.788 -8.687 1.00 94.25 151 VAL A CA 1
ATOM 1225 C C . VAL A 1 151 ? 12.240 8.825 -8.017 1.00 94.25 151 VAL A C 1
ATOM 1227 O O . VAL A 1 151 ? 12.482 7.619 -8.005 1.00 94.25 151 VAL A O 1
ATOM 1230 N N . CYS A 1 152 ? 11.157 9.340 -7.449 1.00 95.31 152 CYS A N 1
ATOM 1231 C CA . CYS A 1 152 ? 10.085 8.535 -6.887 1.00 95.31 152 CYS A CA 1
ATOM 1232 C C . CYS A 1 152 ? 8.747 8.989 -7.452 1.00 95.31 152 CYS A C 1
ATOM 1234 O O . CYS A 1 152 ? 8.443 10.181 -7.460 1.00 95.31 152 CYS A O 1
ATOM 1236 N N . GLU A 1 153 ? 7.960 8.025 -7.908 1.00 95.94 153 GLU A N 1
ATOM 1237 C CA . GLU A 1 153 ? 6.587 8.219 -8.363 1.00 95.94 153 GLU A CA 1
ATOM 1238 C C . GLU A 1 153 ? 5.654 7.438 -7.444 1.00 95.94 153 GLU A C 1
ATOM 1240 O O . GLU A 1 153 ? 5.950 6.299 -7.062 1.00 95.94 153 GLU A O 1
ATOM 1245 N N . TRP A 1 154 ? 4.523 8.026 -7.079 1.00 96.62 154 TRP A N 1
ATOM 1246 C CA . TRP A 1 154 ? 3.547 7.363 -6.227 1.00 96.62 154 TRP A CA 1
ATOM 1247 C C . TRP A 1 154 ? 2.124 7.749 -6.582 1.00 96.62 154 TRP A C 1
ATOM 1249 O O . TRP A 1 154 ? 1.863 8.771 -7.207 1.00 96.62 154 TRP A O 1
ATOM 1259 N N . PHE A 1 155 ? 1.194 6.916 -6.145 1.00 96.38 155 PHE A N 1
ATOM 1260 C CA . PHE A 1 155 ? -0.199 7.301 -6.021 1.00 96.38 155 PHE A CA 1
ATOM 1261 C C . PHE A 1 155 ? -0.648 7.047 -4.591 1.00 96.38 155 PHE A C 1
ATOM 1263 O O . PHE A 1 155 ? -0.115 6.184 -3.885 1.00 96.38 155 PHE A O 1
ATOM 1270 N N . ASP A 1 156 ? -1.653 7.802 -4.186 1.00 96.69 156 ASP A N 1
ATOM 1271 C CA . ASP A 1 156 ? -2.300 7.670 -2.897 1.00 96.69 156 ASP A CA 1
ATOM 1272 C C . ASP A 1 156 ? -3.803 7.773 -3.154 1.00 96.69 156 ASP A C 1
ATOM 1274 O O . ASP A 1 156 ? -4.325 8.853 -3.432 1.00 96.69 156 ASP A O 1
ATOM 1278 N N . ASN A 1 157 ? -4.494 6.639 -3.226 1.00 96.25 157 ASN A N 1
ATOM 1279 C CA . ASN A 1 157 ? -5.869 6.566 -3.717 1.00 96.25 157 ASN A CA 1
ATOM 1280 C C . ASN A 1 157 ? -6.793 6.014 -2.637 1.00 96.25 157 ASN A C 1
ATOM 1282 O O . ASN A 1 157 ? -6.436 5.083 -1.919 1.00 96.25 157 ASN A O 1
ATOM 1286 N N . ALA A 1 158 ? -8.002 6.570 -2.550 1.00 96.19 158 ALA A N 1
ATOM 1287 C CA . ALA A 1 158 ? -9.043 6.021 -1.693 1.00 96.19 158 ALA A CA 1
ATOM 1288 C C . ALA A 1 158 ? -9.419 4.603 -2.143 1.00 96.19 158 ALA A C 1
ATOM 1290 O O . ALA A 1 158 ? -9.499 4.315 -3.344 1.00 96.19 158 ALA A O 1
ATOM 1291 N N . ILE A 1 159 ? -9.656 3.728 -1.171 1.00 95.19 159 ILE A N 1
ATOM 1292 C CA . ILE A 1 159 ? -10.201 2.402 -1.429 1.00 95.19 159 ILE A CA 1
ATOM 1293 C C . ILE A 1 159 ? -11.708 2.544 -1.666 1.00 95.19 159 ILE A C 1
ATOM 1295 O O . ILE A 1 159 ? -12.415 3.163 -0.879 1.00 95.19 159 ILE A O 1
ATOM 1299 N N . ASN A 1 160 ? -12.179 2.008 -2.787 1.00 91.50 160 ASN A N 1
ATOM 1300 C CA . ASN A 1 160 ? -13.569 2.040 -3.237 1.00 91.50 160 ASN A CA 1
ATOM 1301 C C . ASN A 1 160 ? -13.964 0.671 -3.809 1.00 91.50 160 ASN A C 1
ATOM 1303 O O . ASN A 1 160 ? -13.118 -0.215 -3.925 1.00 91.50 160 ASN A O 1
ATOM 1307 N N . GLU A 1 161 ? -15.226 0.495 -4.204 1.00 89.25 161 GLU A N 1
ATOM 1308 C CA . GLU A 1 161 ? -15.738 -0.797 -4.684 1.00 89.25 161 GLU A CA 1
ATOM 1309 C C . GLU A 1 161 ? -14.877 -1.398 -5.804 1.00 89.25 161 GLU A C 1
ATOM 1311 O O . GLU A 1 161 ? -14.524 -2.579 -5.767 1.00 89.25 161 GLU A O 1
ATOM 1316 N N . ASN A 1 162 ? -14.460 -0.560 -6.757 1.00 88.44 162 ASN A N 1
ATOM 1317 C CA . ASN A 1 162 ? -13.730 -0.995 -7.945 1.00 88.44 162 ASN A CA 1
ATOM 1318 C C . ASN A 1 162 ? -12.344 -1.556 -7.615 1.00 88.44 162 ASN A C 1
ATOM 1320 O O . ASN A 1 162 ? -11.867 -2.462 -8.299 1.00 88.44 162 ASN A O 1
ATOM 1324 N N . ASN A 1 163 ? -11.676 -1.019 -6.590 1.00 93.19 163 ASN A N 1
ATOM 1325 C CA . ASN A 1 163 ? -10.332 -1.460 -6.221 1.00 93.19 163 ASN A CA 1
ATOM 1326 C C . ASN A 1 163 ? -10.300 -2.382 -4.998 1.00 93.19 163 ASN A C 1
ATOM 1328 O O . ASN A 1 163 ? -9.316 -3.103 -4.824 1.00 93.19 163 ASN A O 1
ATOM 1332 N N . PHE A 1 164 ? -11.372 -2.445 -4.205 1.00 95.56 164 PHE A N 1
ATOM 1333 C CA . PHE A 1 164 ? -11.417 -3.236 -2.978 1.00 95.56 164 PHE A CA 1
ATOM 1334 C C . PHE A 1 164 ? -11.175 -4.727 -3.223 1.00 95.56 164 PHE A C 1
ATOM 1336 O O . PHE A 1 164 ? -10.496 -5.378 -2.429 1.00 95.56 164 PHE A O 1
ATOM 1343 N N . VAL A 1 165 ? -11.638 -5.266 -4.358 1.00 95.88 165 VAL A N 1
ATOM 1344 C CA . VAL A 1 165 ? -11.358 -6.657 -4.754 1.00 95.88 165 VAL A CA 1
ATOM 1345 C C . VAL A 1 165 ? -9.853 -6.943 -4.856 1.00 95.88 165 VAL A C 1
ATOM 1347 O O . VAL A 1 165 ? -9.404 -8.013 -4.444 1.00 95.88 165 VAL A O 1
ATOM 1350 N N . ILE A 1 166 ? -9.062 -5.977 -5.334 1.00 97.75 166 ILE A N 1
ATOM 1351 C CA . ILE A 1 166 ? -7.603 -6.091 -5.454 1.00 97.75 166 ILE A CA 1
ATOM 1352 C C . ILE A 1 166 ? -6.964 -6.019 -4.070 1.00 97.75 166 ILE A C 1
ATOM 1354 O O . ILE A 1 166 ? -6.103 -6.834 -3.756 1.00 97.75 166 ILE A O 1
ATOM 1358 N N . ILE A 1 167 ? -7.409 -5.086 -3.223 1.00 97.81 167 ILE A N 1
ATOM 1359 C CA . ILE A 1 167 ? -6.888 -4.931 -1.856 1.00 97.81 167 ILE A CA 1
ATOM 1360 C C . ILE A 1 167 ? -7.137 -6.193 -1.034 1.00 97.81 167 ILE A C 1
ATOM 1362 O O . ILE A 1 167 ? -6.230 -6.690 -0.373 1.00 97.81 167 ILE A O 1
ATOM 1366 N N . LYS A 1 168 ? -8.345 -6.755 -1.123 1.00 97.56 168 LYS A N 1
ATOM 1367 C CA . LYS A 1 168 ? -8.710 -7.996 -0.437 1.00 97.56 168 LYS A CA 1
ATOM 1368 C C . LYS A 1 168 ? -7.922 -9.195 -0.965 1.00 97.56 168 LYS A C 1
ATOM 1370 O O . LYS A 1 168 ? -7.530 -10.055 -0.183 1.00 97.56 168 LYS A O 1
ATOM 1375 N N . ALA A 1 169 ? -7.662 -9.245 -2.274 1.00 98.25 169 ALA A N 1
ATOM 1376 C CA . ALA A 1 169 ? -6.787 -10.260 -2.851 1.00 98.25 169 ALA A CA 1
ATOM 1377 C C . ALA A 1 169 ? -5.343 -10.113 -2.344 1.00 98.25 169 ALA A C 1
ATOM 1379 O O . ALA A 1 169 ? -4.743 -11.108 -1.954 1.00 98.25 169 ALA A O 1
ATOM 1380 N N . LEU A 1 170 ? -4.806 -8.887 -2.293 1.00 98.19 170 LEU A N 1
ATOM 1381 C CA . LEU A 1 170 ? -3.475 -8.608 -1.747 1.00 98.19 170 LEU A CA 1
ATOM 1382 C C . LEU A 1 170 ? -3.375 -9.011 -0.275 1.00 98.19 170 LEU A C 1
ATOM 1384 O O . LEU A 1 170 ? -2.398 -9.648 0.089 1.00 98.19 170 LEU A O 1
ATOM 1388 N N . SER A 1 171 ? -4.379 -8.697 0.547 1.00 97.50 171 SER A N 1
ATOM 1389 C CA . SER A 1 171 ? -4.363 -8.964 1.995 1.00 97.50 171 SER A CA 1
ATOM 1390 C C . SER A 1 171 ? -4.244 -10.454 2.337 1.00 97.50 171 SER A C 1
ATOM 1392 O O . SER A 1 171 ? -3.712 -10.805 3.384 1.00 97.50 171 SER A O 1
ATOM 1394 N N . LYS A 1 172 ? -4.706 -11.344 1.451 1.00 97.31 172 LYS A N 1
ATOM 1395 C CA . LYS A 1 172 ? -4.661 -12.804 1.643 1.00 97.31 172 LYS A CA 1
ATOM 1396 C C . LYS A 1 172 ? -3.672 -13.511 0.715 1.00 97.31 172 LYS A C 1
ATOM 1398 O O . LYS A 1 172 ? -3.676 -14.740 0.650 1.00 97.31 172 LYS A O 1
ATOM 1403 N N . ALA A 1 173 ? -2.851 -12.748 -0.002 1.00 98.19 173 ALA A N 1
ATOM 1404 C CA . ALA A 1 173 ? -1.928 -13.280 -0.988 1.00 98.19 173 ALA A CA 1
ATOM 1405 C C . ALA A 1 173 ? -0.820 -14.112 -0.336 1.00 98.19 173 ALA A C 1
ATOM 1407 O O . ALA A 1 173 ? -0.277 -13.735 0.702 1.00 98.19 173 ALA A O 1
ATOM 1408 N N . LYS A 1 174 ? -0.415 -15.206 -0.985 1.00 97.56 174 LYS A N 1
ATOM 1409 C CA . LYS A 1 174 ? 0.853 -15.881 -0.655 1.00 97.56 174 LYS A CA 1
ATOM 1410 C C . LYS A 1 174 ? 2.014 -15.237 -1.393 1.00 97.56 174 LYS A C 1
ATOM 1412 O O . LYS A 1 174 ? 3.101 -15.107 -0.847 1.00 97.56 174 LYS A O 1
ATOM 1417 N N . ILE A 1 175 ? 1.778 -14.865 -2.648 1.00 97.44 175 ILE A N 1
ATOM 1418 C CA . ILE A 1 175 ? 2.737 -14.164 -3.492 1.00 97.44 175 ILE A CA 1
ATOM 1419 C C . ILE A 1 175 ? 2.027 -13.082 -4.297 1.00 97.44 175 ILE A C 1
ATOM 1421 O O . ILE A 1 175 ? 0.964 -13.298 -4.885 1.00 97.44 175 ILE A O 1
ATOM 1425 N N . ALA A 1 176 ? 2.654 -11.914 -4.382 1.00 98.38 176 ALA A N 1
ATOM 1426 C CA . ALA A 1 176 ? 2.161 -10.833 -5.213 1.00 98.38 176 ALA A CA 1
ATOM 1427 C C . ALA A 1 176 ? 3.310 -10.057 -5.860 1.00 98.38 176 ALA A C 1
ATOM 1429 O O . ALA A 1 176 ? 4.359 -9.815 -5.262 1.00 98.38 176 ALA A O 1
ATOM 1430 N N . LYS A 1 177 ? 3.104 -9.654 -7.112 1.00 98.31 177 LYS A N 1
ATOM 1431 C CA . LYS A 1 177 ? 3.974 -8.708 -7.814 1.00 98.31 177 LYS A CA 1
ATOM 1432 C C . LYS A 1 177 ? 3.144 -7.756 -8.652 1.00 98.31 177 LYS A C 1
ATOM 1434 O O . LYS A 1 177 ? 2.065 -8.114 -9.117 1.00 98.31 177 LYS A O 1
ATOM 1439 N N . VAL A 1 178 ? 3.664 -6.564 -8.891 1.00 98.25 178 VAL A N 1
ATOM 1440 C CA . VAL A 1 178 ? 3.044 -5.574 -9.770 1.00 98.25 178 VAL A CA 1
ATOM 1441 C C . VAL A 1 178 ? 3.924 -5.337 -10.985 1.00 98.25 178 VAL A C 1
ATOM 1443 O O . VAL A 1 178 ? 5.137 -5.172 -10.859 1.00 98.25 178 VAL A O 1
ATOM 1446 N N . LYS A 1 179 ? 3.312 -5.316 -12.168 1.00 98.19 179 LYS A N 1
ATOM 1447 C CA . LYS A 1 179 ? 3.892 -4.723 -13.370 1.00 98.19 179 LYS A CA 1
ATOM 1448 C C . LYS A 1 179 ? 3.329 -3.315 -13.526 1.00 98.19 179 LYS A C 1
ATOM 1450 O O . LYS A 1 179 ? 2.124 -3.137 -13.675 1.00 98.19 179 LYS A O 1
ATOM 1455 N N . ILE A 1 180 ? 4.201 -2.323 -13.494 1.00 97.38 180 ILE A N 1
ATOM 1456 C CA . ILE A 1 180 ? 3.870 -0.918 -13.704 1.00 97.38 180 ILE A CA 1
ATOM 1457 C C . ILE A 1 180 ? 4.146 -0.610 -15.162 1.00 97.38 180 ILE A C 1
ATOM 1459 O O . ILE A 1 180 ? 5.268 -0.793 -15.632 1.00 97.38 180 ILE A O 1
ATOM 1463 N N . LEU A 1 181 ? 3.105 -0.172 -15.856 1.00 97.00 181 LEU A N 1
ATOM 1464 C CA . LEU A 1 181 ? 3.143 0.231 -17.251 1.00 97.00 181 LEU A CA 1
ATOM 1465 C C . LEU A 1 181 ? 3.358 1.744 -17.291 1.00 97.00 181 LEU A C 1
ATOM 1467 O O . LEU A 1 181 ? 2.448 2.523 -16.973 1.00 97.00 181 LEU A O 1
ATOM 1471 N N . GLY A 1 182 ? 4.588 2.142 -17.605 1.00 94.81 182 GLY A N 1
ATOM 1472 C CA . GLY A 1 182 ? 4.996 3.538 -17.716 1.00 94.81 182 GLY A CA 1
ATOM 1473 C C . GLY A 1 182 ? 4.838 4.082 -19.133 1.00 94.81 182 GLY A C 1
ATOM 1474 O O . GLY A 1 182 ? 4.547 3.365 -20.089 1.00 94.81 182 GLY A O 1
ATOM 1475 N N . ARG A 1 183 ? 5.042 5.389 -19.293 1.00 94.00 183 ARG A N 1
ATOM 1476 C CA . ARG A 1 183 ? 5.249 6.004 -20.608 1.00 94.00 183 ARG A CA 1
ATOM 1477 C C . ARG A 1 183 ? 6.594 5.600 -21.204 1.00 94.00 183 ARG A C 1
ATOM 1479 O O . ARG A 1 183 ? 6.649 5.360 -22.403 1.00 94.00 183 ARG A O 1
ATOM 1486 N N . ASN A 1 184 ? 7.641 5.588 -20.379 1.00 92.38 184 ASN A N 1
ATOM 1487 C CA . ASN A 1 184 ? 9.016 5.412 -20.845 1.00 92.38 184 ASN A CA 1
ATOM 1488 C C . ASN A 1 184 ? 9.431 3.938 -20.849 1.00 92.38 184 ASN A C 1
ATOM 1490 O O . ASN A 1 184 ? 9.996 3.462 -21.827 1.00 92.38 184 ASN A O 1
ATOM 1494 N N . TYR A 1 185 ? 9.135 3.213 -19.769 1.00 95.00 185 TYR A N 1
ATOM 1495 C CA . TYR A 1 185 ? 9.417 1.787 -19.650 1.00 95.00 185 TYR A CA 1
ATOM 1496 C C . TYR A 1 185 ? 8.501 1.119 -18.620 1.00 95.00 185 TYR A C 1
ATOM 1498 O O . TYR A 1 185 ? 7.855 1.785 -17.804 1.00 95.00 185 TYR A O 1
ATOM 1506 N N . ASP A 1 186 ? 8.481 -0.213 -18.652 1.00 96.38 186 ASP A N 1
ATOM 1507 C CA . ASP A 1 186 ? 7.753 -1.041 -17.698 1.00 96.38 186 ASP A CA 1
ATOM 1508 C C . ASP A 1 186 ? 8.668 -1.496 -16.557 1.00 96.38 186 ASP A C 1
ATOM 1510 O O . ASP A 1 186 ? 9.834 -1.832 -16.775 1.00 96.38 186 ASP A O 1
ATOM 1514 N N . LYS A 1 187 ? 8.129 -1.605 -15.340 1.00 95.62 187 LYS A N 1
ATOM 1515 C CA . LYS A 1 187 ? 8.864 -2.142 -14.184 1.00 95.62 187 LYS A CA 1
ATOM 1516 C C . LYS A 1 187 ? 8.060 -3.204 -13.457 1.00 95.62 187 LYS A C 1
ATOM 1518 O O . LYS A 1 187 ? 6.864 -3.043 -13.249 1.00 95.62 187 LYS A O 1
ATOM 1523 N N . VAL A 1 188 ? 8.730 -4.272 -13.031 1.00 97.25 188 VAL A N 1
ATOM 1524 C CA . VAL A 1 188 ? 8.136 -5.310 -12.181 1.00 97.25 188 VAL A CA 1
ATOM 1525 C C . VAL A 1 188 ? 8.703 -5.204 -10.773 1.00 97.25 188 VAL A C 1
ATOM 1527 O O . VAL A 1 188 ? 9.914 -5.084 -10.596 1.00 97.25 188 VAL A O 1
ATOM 1530 N N . ILE A 1 189 ? 7.826 -5.261 -9.776 1.00 96.81 189 ILE A N 1
ATOM 1531 C CA . ILE A 1 189 ? 8.185 -5.252 -8.357 1.00 96.81 189 ILE A CA 1
ATOM 1532 C C . ILE A 1 189 ? 7.516 -6.445 -7.701 1.00 96.81 189 ILE A C 1
ATOM 1534 O O . ILE A 1 189 ? 6.311 -6.631 -7.850 1.00 96.81 189 ILE A O 1
ATOM 1538 N N . VAL A 1 190 ? 8.300 -7.247 -6.988 1.00 97.25 190 VAL A N 1
ATOM 1539 C CA . VAL A 1 190 ? 7.793 -8.325 -6.136 1.00 97.25 190 VAL A CA 1
ATOM 1540 C C . VAL A 1 190 ? 7.567 -7.748 -4.747 1.00 97.25 190 VAL A C 1
ATOM 1542 O O . VAL A 1 190 ? 8.464 -7.099 -4.208 1.00 97.25 190 VAL A O 1
ATOM 1545 N N . PHE A 1 191 ? 6.374 -7.949 -4.197 1.00 96.00 191 PHE A N 1
ATOM 1546 C CA . PHE A 1 191 ? 6.058 -7.506 -2.846 1.00 96.00 191 PHE A CA 1
ATOM 1547 C C . PHE A 1 191 ? 6.600 -8.497 -1.831 1.00 96.00 191 PHE A C 1
ATOM 1549 O O . PHE A 1 191 ? 6.572 -9.706 -2.057 1.00 96.00 191 PHE A O 1
ATOM 1556 N N . SER A 1 192 ? 7.119 -7.972 -0.726 1.00 95.94 192 SER A N 1
ATOM 1557 C CA . SER A 1 192 ? 7.573 -8.808 0.376 1.00 95.94 192 SER A CA 1
ATOM 1558 C C . SER A 1 192 ? 6.388 -9.312 1.198 1.00 95.94 192 SER A C 1
ATOM 1560 O O . SER A 1 192 ? 5.329 -8.681 1.236 1.00 95.94 192 SER A O 1
ATOM 1562 N N . ASP A 1 193 ? 6.597 -10.394 1.947 1.00 96.31 193 ASP A N 1
ATOM 1563 C CA . ASP A 1 193 ? 5.605 -10.902 2.903 1.00 96.31 193 ASP A CA 1
ATOM 1564 C C . ASP A 1 193 ? 5.200 -9.826 3.923 1.00 96.31 193 ASP A C 1
ATOM 1566 O O . ASP A 1 193 ? 4.056 -9.778 4.365 1.00 96.31 193 ASP A O 1
ATOM 1570 N N . LYS A 1 194 ? 6.124 -8.917 4.265 1.00 95.81 194 LYS A N 1
ATOM 1571 C CA . LYS A 1 194 ? 5.856 -7.788 5.165 1.00 95.81 194 LYS A CA 1
ATOM 1572 C C . LYS A 1 194 ? 4.930 -6.748 4.536 1.00 95.81 194 LYS A C 1
ATOM 1574 O O . LYS A 1 194 ? 4.079 -6.216 5.242 1.00 95.81 194 LYS A O 1
ATOM 1579 N N . ASP A 1 195 ? 5.078 -6.465 3.242 1.00 95.50 195 ASP A N 1
ATOM 1580 C CA . ASP A 1 195 ? 4.181 -5.547 2.529 1.00 95.50 195 ASP A CA 1
ATOM 1581 C C . ASP A 1 195 ? 2.762 -6.127 2.496 1.00 95.50 195 ASP A C 1
ATOM 1583 O O . ASP A 1 195 ? 1.806 -5.456 2.881 1.00 95.50 195 ASP A O 1
ATOM 1587 N N . ILE A 1 196 ? 2.641 -7.407 2.130 1.00 97.31 196 ILE A N 1
ATOM 1588 C CA . ILE A 1 196 ? 1.368 -8.137 2.090 1.00 97.31 196 ILE A CA 1
ATOM 1589 C C . ILE A 1 196 ? 0.710 -8.174 3.478 1.00 97.31 196 ILE A C 1
ATOM 1591 O O . ILE A 1 196 ? -0.442 -7.764 3.625 1.00 97.31 196 ILE A O 1
ATOM 1595 N N . ALA A 1 197 ? 1.456 -8.575 4.512 1.00 97.38 197 ALA A N 1
ATOM 1596 C CA . ALA A 1 197 ? 0.953 -8.626 5.884 1.00 97.38 197 ALA A CA 1
ATOM 1597 C C . ALA A 1 197 ? 0.525 -7.244 6.400 1.00 97.38 197 ALA A C 1
ATOM 1599 O O . ALA A 1 197 ? -0.458 -7.135 7.127 1.00 97.38 197 ALA A O 1
ATOM 1600 N N . SER A 1 198 ? 1.219 -6.170 6.001 1.00 97.81 198 SER A N 1
ATOM 1601 C CA . SER A 1 198 ? 0.843 -4.809 6.400 1.00 97.81 198 SER A CA 1
ATOM 1602 C C . SER A 1 198 ? -0.523 -4.389 5.852 1.00 97.81 198 SER A C 1
ATOM 1604 O O . SER A 1 198 ? -1.278 -3.709 6.548 1.00 97.81 198 SER A O 1
ATOM 1606 N N . ILE A 1 199 ? -0.871 -4.826 4.637 1.00 98.38 199 ILE A N 1
ATOM 1607 C CA . ILE A 1 199 ? -2.193 -4.590 4.051 1.00 98.38 199 ILE A CA 1
ATOM 1608 C C . ILE A 1 199 ? -3.246 -5.342 4.868 1.00 98.38 199 ILE A C 1
ATOM 1610 O O . ILE A 1 199 ? -4.250 -4.741 5.242 1.00 98.38 199 ILE A O 1
ATOM 1614 N N . ASP A 1 200 ? -2.995 -6.609 5.207 1.00 97.81 200 ASP A N 1
ATOM 1615 C CA . ASP A 1 200 ? -3.928 -7.418 5.997 1.00 97.81 200 ASP A CA 1
ATOM 1616 C C . ASP A 1 200 ? -4.182 -6.833 7.387 1.00 97.81 200 ASP A C 1
ATOM 1618 O O . ASP A 1 200 ? -5.326 -6.545 7.737 1.00 97.81 200 ASP A O 1
ATOM 1622 N N . HIS A 1 201 ? -3.115 -6.529 8.131 1.00 97.94 201 HIS A N 1
ATOM 1623 C CA . HIS A 1 201 ? -3.222 -5.897 9.445 1.00 97.94 201 HIS A CA 1
ATOM 1624 C C . HIS A 1 201 ? -3.963 -4.557 9.384 1.00 97.94 201 HIS A C 1
ATOM 1626 O O . HIS A 1 201 ? -4.664 -4.203 10.329 1.00 97.94 201 HIS A O 1
ATOM 1632 N N . THR A 1 202 ? -3.824 -3.800 8.288 1.00 98.25 202 THR A N 1
ATOM 1633 C CA . THR A 1 202 ? -4.536 -2.524 8.125 1.00 98.25 202 THR A CA 1
ATOM 1634 C C . THR A 1 202 ? -6.034 -2.747 7.985 1.00 98.25 202 THR A C 1
ATOM 1636 O O . THR A 1 202 ? -6.804 -2.045 8.634 1.00 98.25 202 THR A O 1
ATOM 1639 N N . LEU A 1 203 ? -6.458 -3.729 7.184 1.00 97.44 203 LEU A N 1
ATOM 1640 C CA . LEU A 1 203 ? -7.877 -4.064 7.048 1.00 97.44 203 LEU A CA 1
ATOM 1641 C C . LEU A 1 203 ? -8.458 -4.623 8.354 1.00 97.44 203 LEU A C 1
ATOM 1643 O O . LEU A 1 203 ? -9.587 -4.277 8.710 1.00 97.44 203 LEU A O 1
ATOM 1647 N N . GLU A 1 204 ? -7.694 -5.456 9.070 1.00 96.12 204 GLU A N 1
ATOM 1648 C CA . GLU A 1 204 ? -8.080 -5.992 10.381 1.00 96.12 204 GLU A CA 1
ATOM 1649 C C . GLU A 1 204 ? -8.260 -4.871 11.404 1.00 96.12 204 GLU A C 1
ATOM 1651 O O . GLU A 1 204 ? -9.306 -4.796 12.045 1.00 96.12 204 GLU A O 1
ATOM 1656 N N . LEU A 1 205 ? -7.288 -3.958 11.518 1.00 96.44 205 LEU A N 1
ATOM 1657 C CA . LEU A 1 205 ? -7.361 -2.850 12.467 1.00 96.44 205 LEU A CA 1
ATOM 1658 C C . LEU A 1 205 ? -8.484 -1.871 12.109 1.00 96.44 205 LEU A C 1
ATOM 1660 O O . LEU A 1 205 ? -9.246 -1.486 12.992 1.00 96.44 205 LEU A O 1
ATOM 1664 N N . TYR A 1 206 ? -8.627 -1.519 10.827 1.00 95.94 206 TYR A N 1
ATOM 1665 C CA . TYR A 1 206 ? -9.715 -0.665 10.346 1.00 95.94 206 TYR A CA 1
ATOM 1666 C C . TYR A 1 206 ? -11.079 -1.245 10.737 1.00 95.94 206 TYR A C 1
ATOM 1668 O O . TYR A 1 206 ? -11.892 -0.554 11.344 1.00 95.94 206 TYR A O 1
ATOM 1676 N N . SER A 1 207 ? -11.290 -2.542 10.488 1.00 93.12 207 SER A N 1
ATOM 1677 C CA . SER A 1 207 ? -12.535 -3.236 10.845 1.00 93.12 207 SER A CA 1
ATOM 1678 C C . SER A 1 207 ? -12.734 -3.325 12.362 1.00 93.12 207 SER A C 1
ATOM 1680 O O . SER A 1 207 ? -13.829 -3.073 12.859 1.00 93.12 207 SER A O 1
ATOM 1682 N N . ALA A 1 208 ? -11.677 -3.648 13.117 1.00 92.25 208 ALA A N 1
ATOM 1683 C CA . ALA A 1 208 ? -11.723 -3.745 14.576 1.00 92.25 208 ALA A CA 1
ATOM 1684 C C . ALA A 1 208 ? -12.088 -2.408 15.234 1.00 92.25 208 ALA A C 1
ATOM 1686 O O . ALA A 1 208 ? -12.700 -2.392 16.296 1.00 92.25 208 ALA A O 1
ATOM 1687 N N . MET A 1 209 ? -11.746 -1.288 14.598 1.00 92.31 209 MET A N 1
ATOM 1688 C CA . MET A 1 209 ? -12.079 0.058 15.059 1.00 92.31 209 MET A CA 1
ATOM 1689 C C . MET A 1 209 ? -13.421 0.580 14.516 1.00 92.31 209 MET A C 1
ATOM 1691 O O . MET A 1 209 ? -13.684 1.777 14.603 1.00 92.31 209 MET A O 1
ATOM 1695 N N . ASN A 1 210 ? -14.284 -0.302 14.000 1.00 91.06 210 ASN A N 1
ATOM 1696 C CA . ASN A 1 210 ? -15.581 0.025 13.391 1.00 91.06 210 ASN A CA 1
ATOM 1697 C C . ASN A 1 210 ? -15.483 0.887 12.119 1.00 91.06 210 ASN A C 1
ATOM 1699 O O . ASN A 1 210 ? -16.418 1.613 11.791 1.00 91.06 210 ASN A O 1
ATOM 1703 N N . GLY A 1 211 ? -14.366 0.815 11.395 1.00 92.56 211 GLY A N 1
ATOM 1704 C CA . GLY A 1 211 ? -14.274 1.361 10.049 1.00 92.56 211 GLY A CA 1
ATOM 1705 C C . GLY A 1 211 ? -15.179 0.580 9.098 1.00 92.56 211 GLY A C 1
ATOM 1706 O O . GLY A 1 211 ? -15.137 -0.651 9.043 1.00 92.56 211 GLY A O 1
ATOM 1707 N N . GLU A 1 212 ? -15.996 1.293 8.331 1.00 90.25 212 GLU A N 1
ATOM 1708 C CA . GLU A 1 212 ? -16.916 0.681 7.376 1.00 90.25 212 GLU A CA 1
ATOM 1709 C C . GLU A 1 212 ? -16.337 0.706 5.957 1.00 90.25 212 GLU A C 1
ATOM 1711 O O . GLU A 1 212 ? -15.732 1.689 5.517 1.00 90.25 212 GLU A O 1
ATOM 1716 N N . PHE A 1 213 ? -16.541 -0.383 5.217 1.00 86.06 213 PHE A N 1
ATOM 1717 C CA . PHE A 1 213 ? -16.258 -0.457 3.783 1.00 86.06 213 PHE A CA 1
ATOM 1718 C C . PHE A 1 213 ? -17.477 0.049 3.005 1.00 86.06 213 PHE A C 1
ATOM 1720 O O . PHE A 1 213 ? -18.164 -0.724 2.339 1.00 86.06 213 PHE A O 1
ATOM 1727 N N . VAL A 1 214 ? -17.794 1.336 3.159 1.00 71.25 214 VAL A N 1
ATOM 1728 C CA . VAL A 1 214 ? -18.896 1.969 2.423 1.00 71.25 214 VAL A CA 1
ATOM 1729 C C . VAL A 1 214 ? -18.389 2.384 1.054 1.00 71.25 214 VAL A C 1
ATOM 1731 O O . VAL A 1 214 ? -17.428 3.148 0.938 1.00 71.25 214 VAL A O 1
ATOM 1734 N N . PHE A 1 215 ? -19.048 1.888 0.015 1.00 71.00 215 PHE A N 1
ATOM 1735 C CA . PHE A 1 215 ? -18.789 2.296 -1.353 1.00 71.00 215 PHE A CA 1
ATOM 1736 C C . PHE A 1 215 ? -20.044 2.982 -1.894 1.00 71.00 215 PHE A C 1
ATOM 1738 O O . PHE A 1 215 ? -21.131 2.411 -1.821 1.00 71.00 215 PHE A O 1
ATOM 1745 N N . ASN A 1 216 ? -19.883 4.225 -2.349 1.00 50.19 216 ASN A N 1
ATOM 1746 C CA . ASN A 1 216 ? -20.941 5.027 -2.968 1.00 50.19 216 ASN A CA 1
ATOM 1747 C C . ASN A 1 216 ? -20.912 4.883 -4.487 1.00 50.19 216 ASN A C 1
ATOM 1749 O O . ASN A 1 216 ? -19.782 4.820 -5.029 1.00 50.19 216 ASN A O 1
#

Nearest PDB structures (foldseek):
  8z0t-assembly1_E  TM=3.982E-01  e=6.276E-02  Homo sapiens
  2gys-assembly1_B  TM=3.667E-01  e=1.570E-01  Homo sapiens
  4qqv-assembly2_D  TM=3.298E-01  e=1.179E-01  Mus musculus
  4qqv-assembly1_B  TM=3.037E-01  e=3.123E-01  Mus musculus
  4qqv-assembly2_C  TM=2.990E-01  e=6.966E-01  Mus musculus

Secondary structure (DSSP, 8-state):
--SSSSHHHHHHHHHHHHHHHHTT-----------------HHHHHHHH-TT--HHHHHHHHTTEEEEE-TT-TT--EEEEETTS-SSS-S-EEEEEEEE-SS-EEEEEEEEEEEESS---EEEEEEEETTEEEEE--SS-EEEE-STT-EEEEEEEE--HHHHHHHHHHHT-SSEEEEEEESS-EEEEEPPHHHHHHHHHHHHHHHHTT------